Protein AF-A0A2E5BP15-F1 (afdb_monomer_lite)

Radius of gyration: 19.65 Å; chains: 1; bounding box: 46×35×59 Å

Secondary structure (DSSP, 8-state):
--HHHHHHHHHHHHHHHHHHHHHHHHHHHHHHHT-HHHHHHHHHHHHHHHHHHHHHHHHHHTT-TTS-HHHHHHHHHHHHHHHTT--EEEEEEETTEEEEEEPSSPSTT-GGGGGG--HHHHHHHHHHTGGGHHHHHT-TTEEEEEEE-GGGT-SSEEEEEEE-SSPPPTTTSEEE-TT--PPPP-GGG-------HHHHHHHHHHHHHHHHHHHHHHHHHHH-HHHHHHHHHHHHHHHHHHHHHHHHHHTT----SHHHHHHHHHHHHHHHT------

Sequence (279 aa):
MTSNETIEISGWRASAALHQRFLTGLLLYVVQKKSEELGVELLFRTFRTQHHEKFVAGHKSLGLTGLPDAVACAQYIYLANHVGGVKCEFIPESDKKAWVRYLPPRWIWEGAAICAVPNDMSKAFMRAFHSQCGTSLGNDRLGFVCTKITTQCDPYLEGYFIEEEHPLGPHEKLRFHFDENGPDMDPEKLPDVDWAPERLIKARRNYSVQYIRSLLPELVRLIGDREAAQLGRNAAYLIGMQSYDNTAATIGLRDPSAAGFAVYLATLLAAGGDAVETE

Foldseek 3Di:
DDLVLLLLLLLLLLLLVLLLLLLLLLLLLCCVVPHLVLSLVLLLQLLLVCQVVDVVVQLVVVVLPPQQLQQSLQLSVVALCVLLVWDKFKADPDSFKIKMWGAPPGSNCHDPSLQSRDQSSVVSNCLSHVLCSCVVVVHQQKAKEWQDDVSVVDRTTMIGIGGHPDGDDSVRRYHYHNVDDDDDTDPVPRDYDPDDPSSSSLSSSVSSLSSVVSSLVSLCVSPNDVVSVVSSVVSSVVSCVVSVVVSCVSSPQDDPDPVSVQVSVQSNCVSSVDDDDDD

Structure (mmCIF, N/CA/C/O backbone):
data_AF-A0A2E5BP15-F1
#
_entry.id   AF-A0A2E5BP15-F1
#
loop_
_atom_site.group_PDB
_atom_site.id
_atom_site.type_symbol
_atom_site.label_atom_id
_atom_site.label_alt_id
_atom_site.label_comp_id
_atom_site.label_asym_id
_atom_site.label_entity_id
_atom_site.label_seq_id
_atom_site.pdbx_PDB_ins_code
_atom_site.Cartn_x
_atom_site.Cartn_y
_atom_site.Cartn_z
_atom_site.occupancy
_atom_site.B_iso_or_equiv
_atom_site.auth_seq_id
_atom_site.auth_comp_id
_atom_site.auth_asym_id
_atom_site.auth_atom_id
_atom_site.pdbx_PDB_model_num
ATOM 1 N N . MET A 1 1 ? -11.857 -13.581 -27.459 1.00 58.25 1 MET A N 1
ATOM 2 C CA . MET A 1 1 ? -10.937 -12.493 -27.091 1.00 58.25 1 MET A CA 1
ATOM 3 C C . MET A 1 1 ? -9.982 -12.306 -28.256 1.00 58.25 1 MET A C 1
ATOM 5 O O . MET A 1 1 ? -9.430 -13.296 -28.727 1.00 58.25 1 MET A O 1
ATOM 9 N N . THR A 1 2 ? -9.889 -11.102 -28.811 1.00 61.25 2 THR A N 1
ATOM 10 C CA . THR A 1 2 ? -8.978 -10.815 -29.934 1.00 61.25 2 THR A CA 1
ATOM 11 C C . THR A 1 2 ? -7.517 -10.823 -29.458 1.00 61.25 2 THR A C 1
ATOM 13 O O . THR A 1 2 ? -7.245 -10.757 -28.254 1.00 61.25 2 THR A O 1
ATOM 16 N N . SER A 1 3 ? -6.550 -10.908 -30.380 1.00 68.19 3 SER A N 1
ATOM 17 C CA . SER A 1 3 ? -5.122 -10.817 -30.027 1.00 68.19 3 SER A CA 1
ATOM 18 C C . SER A 1 3 ? -4.802 -9.509 -29.293 1.00 68.19 3 SER A C 1
ATOM 20 O O . SER A 1 3 ? -4.041 -9.520 -28.331 1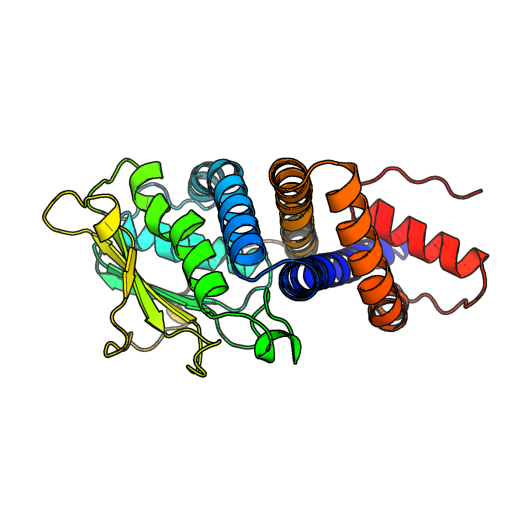.00 68.19 3 SER A O 1
ATOM 22 N N . ASN A 1 4 ? -5.453 -8.408 -29.684 1.00 67.81 4 ASN A N 1
ATOM 23 C CA . ASN A 1 4 ? -5.262 -7.091 -29.076 1.00 67.81 4 ASN A CA 1
ATOM 24 C C . ASN A 1 4 ? -5.849 -6.999 -27.659 1.00 67.81 4 ASN A C 1
ATOM 26 O O . ASN A 1 4 ? -5.174 -6.494 -26.768 1.00 67.81 4 ASN A O 1
ATOM 30 N N . GLU A 1 5 ? -7.047 -7.543 -27.416 1.00 72.31 5 GLU A N 1
ATOM 31 C CA . GLU A 1 5 ? -7.628 -7.616 -26.060 1.00 72.31 5 GLU A CA 1
ATOM 32 C C . GLU A 1 5 ? -6.751 -8.447 -25.110 1.00 72.31 5 GLU A C 1
ATOM 34 O O . GLU A 1 5 ? -6.582 -8.117 -23.937 1.00 72.31 5 GLU A O 1
ATOM 39 N N . THR A 1 6 ? -6.144 -9.517 -25.629 1.00 79.62 6 THR A N 1
ATOM 40 C CA . THR A 1 6 ? -5.241 -10.370 -24.845 1.00 79.62 6 THR A CA 1
ATOM 41 C C . THR A 1 6 ? -3.961 -9.623 -24.453 1.00 79.62 6 THR A C 1
ATOM 43 O O . THR A 1 6 ? -3.528 -9.706 -23.302 1.00 79.62 6 THR A O 1
ATOM 46 N N . ILE A 1 7 ? -3.378 -8.857 -25.385 1.00 82.75 7 ILE A N 1
ATOM 47 C CA . ILE A 1 7 ? -2.190 -8.024 -25.136 1.00 82.75 7 ILE A CA 1
ATOM 48 C C . ILE A 1 7 ? -2.502 -6.918 -24.124 1.00 82.75 7 ILE A C 1
ATOM 50 O O . ILE A 1 7 ? -1.713 -6.702 -23.208 1.00 82.75 7 ILE A O 1
ATOM 54 N N . GLU A 1 8 ? -3.658 -6.261 -24.231 1.00 89.38 8 GLU A N 1
ATOM 55 C CA . GLU A 1 8 ? -4.062 -5.195 -23.308 1.00 89.38 8 GLU A CA 1
ATOM 56 C C . GLU A 1 8 ? -4.187 -5.707 -21.863 1.00 89.38 8 GLU A C 1
ATOM 58 O O . GLU A 1 8 ? -3.603 -5.135 -20.936 1.00 89.38 8 GLU A O 1
ATOM 63 N N . ILE A 1 9 ? -4.883 -6.831 -21.664 1.00 94.00 9 ILE A N 1
ATOM 64 C CA . ILE A 1 9 ? -5.056 -7.442 -20.340 1.00 94.00 9 ILE A CA 1
ATOM 65 C C . ILE A 1 9 ? -3.705 -7.860 -19.748 1.00 94.00 9 ILE A C 1
ATOM 67 O O . ILE A 1 9 ? -3.438 -7.617 -18.565 1.00 94.00 9 ILE A O 1
ATOM 71 N N . SER A 1 10 ? -2.835 -8.483 -20.547 1.00 95.44 10 SER A N 1
ATOM 72 C CA . SER A 1 10 ? -1.483 -8.835 -20.106 1.00 95.44 10 SER A CA 1
ATOM 73 C C . SER A 1 10 ? -0.632 -7.602 -19.799 1.00 95.44 10 SER A C 1
ATOM 75 O O . SER A 1 10 ? 0.089 -7.596 -18.799 1.00 95.44 10 SER A O 1
ATOM 77 N N . GLY A 1 11 ? -0.767 -6.534 -20.585 1.00 96.56 11 GLY A N 1
ATOM 78 C CA . GLY A 1 11 ? -0.143 -5.241 -20.327 1.00 96.56 11 GLY A CA 1
ATOM 79 C C . GLY A 1 11 ? -0.558 -4.677 -18.970 1.00 96.56 11 GLY A C 1
ATOM 80 O O . GLY A 1 11 ? 0.299 -4.277 -18.183 1.00 96.56 11 GLY A O 1
ATOM 81 N N . TRP A 1 12 ? -1.852 -4.715 -18.629 1.00 97.38 12 TRP A N 1
ATOM 82 C CA . TRP A 1 12 ? -2.323 -4.283 -17.308 1.00 97.38 12 TRP A CA 1
ATOM 83 C C . TRP A 1 12 ? -1.738 -5.120 -16.172 1.00 97.38 12 TRP A C 1
ATOM 85 O O . TRP A 1 12 ? -1.350 -4.552 -15.153 1.00 97.38 12 TRP A O 1
ATOM 95 N N . ARG A 1 13 ? -1.627 -6.445 -16.334 1.00 97.06 13 ARG A N 1
ATOM 96 C CA . ARG A 1 13 ? -0.996 -7.321 -15.329 1.00 97.06 13 ARG A CA 1
ATOM 97 C C . ARG A 1 13 ? 0.477 -6.972 -15.120 1.00 97.06 13 ARG A C 1
ATOM 99 O O . ARG A 1 13 ? 0.900 -6.786 -13.980 1.00 97.06 13 ARG A O 1
ATOM 106 N N . ALA A 1 14 ? 1.235 -6.842 -16.207 1.00 97.50 14 ALA A N 1
ATOM 107 C CA . ALA A 1 14 ? 2.654 -6.503 -16.159 1.00 97.50 14 ALA A CA 1
ATOM 108 C C . ALA A 1 14 ? 2.877 -5.105 -15.555 1.00 97.50 14 ALA A C 1
ATOM 110 O O . ALA A 1 14 ? 3.727 -4.931 -14.683 1.00 97.50 14 ALA A O 1
ATOM 111 N N . SER A 1 15 ? 2.052 -4.129 -15.944 1.00 97.19 15 SER A N 1
ATOM 112 C CA . SER A 1 15 ? 2.072 -2.772 -15.394 1.00 97.19 15 SER A CA 1
ATOM 113 C C . SER A 1 15 ? 1.747 -2.760 -13.897 1.00 97.19 15 SER A C 1
ATOM 115 O O . SER A 1 15 ? 2.480 -2.149 -13.121 1.00 97.19 15 SER A O 1
ATOM 117 N N . ALA A 1 16 ? 0.711 -3.481 -13.455 1.00 97.00 16 ALA A N 1
ATOM 118 C CA . ALA A 1 16 ? 0.349 -3.574 -12.040 1.00 97.00 16 ALA A CA 1
ATOM 119 C C . ALA A 1 16 ? 1.507 -4.108 -11.180 1.00 97.00 16 ALA A C 1
ATOM 121 O O . ALA A 1 16 ? 1.797 -3.536 -10.126 1.00 97.00 16 ALA A O 1
ATOM 122 N N . ALA A 1 17 ? 2.179 -5.161 -11.656 1.00 96.50 17 ALA A N 1
ATOM 123 C CA . ALA A 1 17 ? 3.310 -5.783 -10.974 1.00 96.50 17 ALA A CA 1
ATOM 124 C C . ALA A 1 17 ? 4.537 -4.857 -10.928 1.00 96.50 17 ALA A C 1
ATOM 126 O O . ALA A 1 17 ? 5.155 -4.699 -9.876 1.00 96.50 17 ALA A O 1
ATOM 127 N N . LEU A 1 18 ? 4.870 -4.198 -12.044 1.00 97.50 18 LEU A N 1
ATOM 128 C CA . LEU A 1 18 ? 6.009 -3.280 -12.104 1.00 97.50 18 LEU A CA 1
ATOM 129 C C . LEU A 1 18 ? 5.827 -2.083 -11.160 1.00 97.50 18 LEU A C 1
ATOM 131 O O . LEU A 1 18 ? 6.747 -1.742 -10.418 1.00 97.50 18 LEU A O 1
ATOM 135 N N . HIS A 1 19 ? 4.639 -1.472 -11.141 1.00 97.56 19 HIS A N 1
ATOM 136 C CA . HIS A 1 19 ? 4.356 -0.327 -10.271 1.00 97.56 19 HIS A CA 1
ATOM 137 C C . HIS A 1 19 ? 4.315 -0.715 -8.785 1.00 97.56 19 HIS A C 1
ATOM 139 O O . HIS A 1 19 ? 4.811 0.046 -7.956 1.00 97.56 19 HIS A O 1
ATOM 145 N N . GLN A 1 20 ? 3.795 -1.899 -8.436 1.00 97.69 20 GLN A N 1
ATOM 146 C CA . GLN A 1 20 ? 3.867 -2.426 -7.066 1.00 97.69 20 GLN A CA 1
ATOM 147 C C . GLN A 1 20 ? 5.326 -2.581 -6.615 1.00 97.69 20 GLN A C 1
ATOM 149 O O . GLN A 1 20 ? 5.709 -2.077 -5.561 1.00 97.69 20 GLN A O 1
ATOM 154 N N . ARG A 1 21 ? 6.166 -3.219 -7.437 1.00 97.81 21 ARG A N 1
ATOM 155 C CA . ARG A 1 21 ? 7.588 -3.414 -7.114 1.00 97.81 21 ARG A CA 1
ATOM 156 C C . ARG A 1 21 ? 8.345 -2.102 -7.044 1.00 97.81 21 ARG A C 1
ATOM 158 O O . ARG A 1 21 ? 9.219 -1.950 -6.195 1.00 97.81 21 ARG A O 1
ATOM 165 N N . PHE A 1 22 ? 7.994 -1.138 -7.892 1.00 98.38 22 PHE A N 1
ATOM 166 C CA . PHE A 1 22 ? 8.581 0.193 -7.842 1.00 98.38 22 PHE A CA 1
ATOM 167 C C . PHE A 1 22 ? 8.190 0.948 -6.568 1.00 98.38 22 PHE A C 1
ATOM 169 O O . PHE A 1 22 ? 9.061 1.560 -5.958 1.00 98.38 22 PHE A O 1
ATOM 176 N N . LEU A 1 23 ? 6.934 0.850 -6.114 1.00 98.44 23 LEU A N 1
ATOM 177 C CA . LEU A 1 23 ? 6.499 1.393 -4.823 1.00 98.44 23 LEU A CA 1
ATOM 178 C C . LEU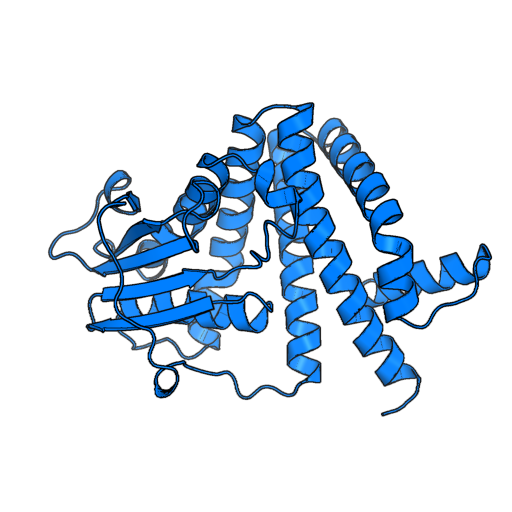 A 1 23 ? 7.355 0.834 -3.677 1.00 98.44 23 LEU A C 1
ATOM 180 O O . LEU A 1 23 ? 7.963 1.608 -2.937 1.00 98.44 23 LEU A O 1
ATOM 184 N N . THR A 1 24 ? 7.440 -0.495 -3.555 1.00 98.25 24 THR A N 1
ATOM 185 C CA . THR A 1 24 ? 8.240 -1.159 -2.512 1.00 98.25 24 THR A CA 1
ATOM 186 C C . THR A 1 24 ? 9.715 -0.774 -2.615 1.00 98.25 24 THR A C 1
ATOM 188 O O . THR A 1 24 ? 10.335 -0.379 -1.627 1.00 98.25 24 THR A O 1
ATOM 191 N N . GLY A 1 25 ? 10.273 -0.855 -3.824 1.00 98.38 25 GLY A N 1
ATOM 192 C CA . GLY A 1 25 ? 11.675 -0.576 -4.100 1.00 98.38 25 GLY A CA 1
ATOM 193 C C . GLY A 1 25 ? 12.058 0.863 -3.785 1.00 98.38 25 GLY A C 1
ATOM 194 O O . GLY A 1 25 ? 13.073 1.082 -3.135 1.00 98.38 25 GLY A O 1
ATOM 195 N N . LEU A 1 26 ? 11.247 1.845 -4.187 1.00 98.75 26 LEU A N 1
ATOM 196 C CA . LEU A 1 26 ? 11.526 3.254 -3.921 1.00 98.75 26 LEU A CA 1
ATOM 197 C C . LEU A 1 26 ? 11.454 3.572 -2.425 1.00 98.75 26 LEU A C 1
ATOM 199 O O . LEU A 1 26 ? 12.339 4.256 -1.920 1.00 98.75 26 LEU A O 1
ATOM 203 N N . LEU A 1 27 ? 10.458 3.047 -1.707 1.00 98.69 27 LEU A N 1
ATOM 204 C CA . LEU A 1 27 ? 10.355 3.230 -0.257 1.00 98.69 27 LEU A CA 1
ATOM 205 C C . LEU A 1 27 ? 11.594 2.684 0.466 1.00 98.69 27 LEU A C 1
ATOM 207 O O . LEU A 1 27 ? 12.219 3.407 1.240 1.00 98.69 27 LEU A O 1
ATOM 211 N N . LEU A 1 28 ? 12.008 1.452 0.157 1.00 98.44 28 LEU A N 1
ATOM 212 C CA . LEU A 1 28 ? 13.217 0.862 0.740 1.00 98.44 28 LEU A CA 1
ATOM 213 C C . LEU A 1 28 ? 14.495 1.584 0.305 1.00 98.44 28 LEU A C 1
ATOM 215 O O . LEU A 1 28 ? 15.418 1.739 1.102 1.00 98.44 28 LEU A O 1
ATOM 219 N N . TYR A 1 29 ? 14.560 2.059 -0.938 1.00 98.56 29 TYR A N 1
ATOM 220 C CA . TYR A 1 29 ? 15.711 2.806 -1.436 1.00 98.56 29 TYR A CA 1
ATOM 221 C C . TYR A 1 29 ? 15.856 4.157 -0.727 1.00 98.56 29 TYR A C 1
ATOM 223 O O . TYR A 1 29 ? 16.970 4.559 -0.398 1.00 98.56 29 TYR A O 1
ATOM 231 N N . VAL A 1 30 ? 14.743 4.837 -0.435 1.00 98.75 30 VAL A N 1
ATOM 232 C CA . VAL A 1 30 ? 14.725 6.055 0.387 1.00 98.75 30 VAL A CA 1
ATOM 233 C C . VAL A 1 30 ? 15.226 5.750 1.797 1.00 98.75 30 VAL A C 1
ATOM 235 O O . VAL A 1 30 ? 16.137 6.435 2.256 1.00 98.75 30 VAL A O 1
ATOM 238 N N . VAL A 1 31 ? 14.721 4.693 2.442 1.00 98.44 31 VAL A N 1
ATOM 239 C CA . VAL A 1 31 ? 15.196 4.274 3.775 1.00 98.44 31 VAL A CA 1
ATOM 240 C C . VAL A 1 31 ? 16.704 4.009 3.762 1.00 98.44 31 VAL A C 1
ATOM 242 O O . VAL A 1 31 ? 17.442 4.558 4.575 1.00 98.44 31 VAL A O 1
ATOM 245 N N . GLN A 1 32 ? 17.186 3.227 2.794 1.00 98.31 32 GLN A N 1
ATOM 246 C CA . GLN A 1 32 ? 18.592 2.833 2.700 1.00 98.31 32 GLN A CA 1
ATOM 247 C C . GLN A 1 32 ? 19.534 4.007 2.387 1.00 98.31 32 GLN A C 1
ATOM 249 O O . GLN A 1 32 ? 20.660 4.047 2.882 1.00 98.31 32 GLN A O 1
ATOM 254 N N . LYS A 1 33 ? 19.136 4.925 1.497 1.00 98.31 33 LYS A N 1
ATOM 255 C CA . LYS A 1 33 ? 20.012 6.005 1.001 1.00 98.31 33 LYS A CA 1
ATOM 256 C C . LYS A 1 33 ? 19.890 7.307 1.775 1.00 98.31 33 LYS A C 1
ATOM 258 O O . LYS A 1 33 ? 20.726 8.191 1.572 1.00 98.31 33 LYS A O 1
ATOM 263 N N . LYS A 1 34 ? 18.840 7.460 2.577 1.00 98.31 34 LYS A N 1
ATOM 264 C CA . LYS A 1 34 ? 18.554 8.689 3.312 1.00 98.31 34 LYS A CA 1
ATOM 265 C C . LYS A 1 34 ? 18.384 8.387 4.784 1.00 98.31 34 LYS A C 1
ATOM 267 O O . LYS A 1 34 ? 19.355 8.522 5.521 1.00 98.31 34 LYS A O 1
ATOM 272 N N . SER A 1 35 ? 17.185 8.000 5.199 1.00 98.25 35 SER A N 1
ATOM 273 C CA . SER A 1 35 ? 16.916 7.633 6.581 1.00 98.25 35 SER A CA 1
ATOM 274 C C . SER A 1 35 ? 15.569 6.929 6.716 1.00 98.25 35 SER A C 1
ATOM 276 O O . SER A 1 35 ? 14.695 7.044 5.847 1.00 98.25 35 SER A O 1
ATOM 278 N N . GLU A 1 36 ? 15.396 6.219 7.829 1.00 98.12 36 GLU A N 1
ATOM 279 C CA . GLU A 1 36 ? 14.117 5.622 8.207 1.00 98.12 36 GLU A CA 1
ATOM 280 C C . GLU A 1 36 ? 13.031 6.692 8.360 1.00 98.12 36 GLU A C 1
ATOM 282 O O . GLU A 1 36 ? 11.946 6.540 7.802 1.00 98.12 36 GLU A O 1
ATOM 287 N N . GLU A 1 37 ? 13.334 7.808 9.023 1.00 98.62 37 GLU A N 1
ATOM 288 C CA . GLU A 1 37 ? 12.380 8.889 9.289 1.00 98.62 37 GLU A CA 1
ATOM 289 C C . GLU A 1 37 ? 11.817 9.472 7.991 1.00 98.62 37 GLU A C 1
ATOM 291 O O . GLU A 1 37 ? 10.611 9.704 7.885 1.00 98.62 37 GLU A O 1
ATOM 296 N N . LEU A 1 38 ? 12.667 9.660 6.974 1.00 98.69 38 LEU A N 1
ATOM 297 C CA . LEU A 1 38 ? 12.212 10.132 5.670 1.00 98.69 38 LEU A CA 1
ATOM 298 C C . LEU A 1 38 ? 11.313 9.099 4.978 1.00 98.69 38 LEU A C 1
ATOM 300 O O . LEU A 1 38 ? 10.302 9.474 4.386 1.00 98.69 38 LEU A O 1
ATOM 304 N N . GLY A 1 39 ? 11.652 7.808 5.049 1.00 98.62 39 GLY A N 1
ATOM 305 C CA . GLY A 1 39 ? 10.822 6.737 4.488 1.00 98.62 39 GLY A CA 1
ATOM 306 C C . GLY A 1 39 ? 9.453 6.632 5.169 1.00 98.62 39 GLY A C 1
ATOM 307 O O . GLY A 1 39 ? 8.429 6.499 4.494 1.00 98.62 39 GLY A O 1
ATOM 308 N N . VAL A 1 40 ? 9.426 6.753 6.497 1.00 98.69 40 VAL A N 1
ATOM 309 C CA . VAL A 1 40 ? 8.216 6.778 7.333 1.00 98.69 40 VAL A CA 1
ATOM 310 C C . VAL A 1 40 ? 7.336 7.979 6.982 1.00 98.69 40 VAL A C 1
ATOM 312 O O . VAL A 1 40 ? 6.133 7.815 6.761 1.00 98.69 40 VAL A O 1
ATOM 315 N N . GLU A 1 41 ? 7.915 9.175 6.875 1.00 98.81 41 GLU A N 1
ATOM 316 C CA . GLU A 1 41 ? 7.174 10.388 6.515 1.00 98.81 41 GLU A CA 1
ATOM 317 C C . GLU A 1 41 ? 6.663 10.342 5.068 1.00 98.81 41 GLU A C 1
ATOM 319 O O . GLU A 1 41 ? 5.510 10.690 4.805 1.00 98.81 41 GLU A O 1
ATOM 324 N N . LEU A 1 42 ? 7.471 9.850 4.127 1.00 98.81 42 LEU A N 1
ATOM 325 C CA . LEU A 1 42 ? 7.056 9.663 2.737 1.00 98.81 42 LEU A CA 1
ATOM 326 C C . LEU A 1 42 ? 5.859 8.717 2.633 1.00 98.81 42 LEU A C 1
ATOM 328 O O . LEU A 1 42 ? 4.884 9.017 1.936 1.00 98.81 42 LEU A O 1
ATOM 332 N N . LEU A 1 43 ? 5.907 7.588 3.341 1.00 98.62 43 LEU A N 1
ATOM 333 C CA . LEU A 1 43 ? 4.808 6.633 3.365 1.00 98.62 43 LEU A CA 1
ATOM 334 C C . LEU A 1 43 ? 3.552 7.244 3.994 1.00 98.62 43 LEU A C 1
ATOM 336 O O . LEU A 1 43 ? 2.464 7.110 3.431 1.00 98.62 43 LEU A O 1
ATOM 340 N N . PHE A 1 44 ? 3.703 7.957 5.115 1.00 98.81 44 PHE A N 1
ATOM 341 C CA . PHE A 1 44 ? 2.605 8.680 5.751 1.00 98.81 44 PHE A CA 1
ATOM 342 C C . PHE A 1 44 ? 1.936 9.642 4.764 1.00 98.81 44 PHE A C 1
ATOM 344 O O . PHE A 1 44 ? 0.729 9.550 4.543 1.00 98.81 44 PHE A O 1
ATOM 351 N N . ARG A 1 45 ? 2.704 10.524 4.113 1.00 98.75 45 ARG A N 1
ATOM 352 C CA . ARG A 1 45 ? 2.158 11.496 3.153 1.00 98.75 45 ARG A CA 1
ATOM 353 C C . ARG A 1 45 ? 1.494 10.823 1.961 1.00 98.75 45 ARG A C 1
ATOM 355 O O . ARG A 1 45 ? 0.399 11.218 1.577 1.00 98.75 45 ARG A O 1
ATOM 362 N N . THR A 1 46 ? 2.101 9.763 1.433 1.00 98.62 46 THR A N 1
ATOM 363 C CA . THR A 1 46 ? 1.548 8.997 0.306 1.00 98.62 46 THR A CA 1
ATOM 364 C C . THR A 1 46 ? 0.157 8.458 0.636 1.00 98.62 46 THR A C 1
ATOM 366 O O . THR A 1 46 ? -0.796 8.684 -0.113 1.00 98.62 46 THR A O 1
ATOM 369 N N . PHE A 1 47 ? 0.011 7.786 1.782 1.00 98.31 47 PHE A N 1
ATOM 370 C CA . PHE A 1 47 ? -1.279 7.251 2.220 1.00 98.31 47 PHE A CA 1
ATOM 371 C C . PHE A 1 47 ? -2.258 8.349 2.633 1.00 98.31 47 PHE A C 1
ATOM 373 O O . PHE A 1 47 ? -3.461 8.189 2.433 1.00 98.31 47 PHE A O 1
ATOM 380 N N . ARG A 1 48 ? -1.772 9.478 3.160 1.00 98.25 48 ARG A N 1
ATOM 381 C CA . ARG A 1 48 ? -2.621 10.615 3.524 1.00 98.25 48 ARG A CA 1
ATOM 382 C C . ARG A 1 48 ? -3.240 11.258 2.287 1.00 98.25 48 ARG A C 1
ATOM 384 O O . ARG A 1 48 ? -4.444 11.507 2.269 1.00 98.25 48 ARG A O 1
ATOM 391 N N . THR A 1 49 ? -2.444 11.456 1.242 1.00 98.25 49 THR A N 1
ATOM 392 C CA . THR A 1 49 ? -2.906 11.952 -0.058 1.00 98.25 49 THR A CA 1
ATOM 393 C C . THR A 1 49 ? -3.933 11.000 -0.664 1.00 98.25 49 THR A C 1
ATOM 395 O O . THR A 1 49 ? -5.018 11.433 -1.048 1.00 98.25 49 THR A O 1
ATOM 398 N N . GLN A 1 50 ? -3.679 9.688 -0.640 1.00 96.12 50 GLN A N 1
ATOM 399 C CA . GLN A 1 50 ? -4.673 8.714 -1.103 1.00 96.12 50 GLN A CA 1
ATOM 400 C C . GLN A 1 50 ? -5.957 8.704 -0.279 1.00 96.12 50 GLN A C 1
ATOM 402 O O . GLN A 1 50 ? -7.040 8.619 -0.854 1.00 96.12 50 GLN A O 1
ATOM 407 N N . HIS A 1 51 ? -5.861 8.793 1.046 1.00 97.62 51 HIS A N 1
ATOM 408 C CA . HIS A 1 51 ? -7.033 8.884 1.908 1.00 97.62 51 HIS A CA 1
ATOM 409 C C . HIS A 1 51 ? -7.909 10.070 1.489 1.00 97.62 51 HIS A C 1
ATOM 411 O O . HIS A 1 51 ? -9.102 9.893 1.247 1.00 97.62 51 HIS A O 1
ATOM 417 N N . HIS A 1 52 ? -7.319 11.259 1.337 1.00 97.56 52 HIS A N 1
ATOM 418 C CA . HIS A 1 52 ? -8.052 12.455 0.922 1.00 97.56 52 HIS A CA 1
ATOM 419 C C . HIS A 1 52 ? -8.696 12.319 -0.459 1.00 97.56 52 HIS A C 1
ATOM 421 O O . HIS A 1 52 ? -9.840 12.726 -0.639 1.00 97.56 52 HIS A O 1
ATOM 427 N N . GLU A 1 53 ? -7.989 11.730 -1.421 1.00 95.94 53 GLU A N 1
ATOM 428 C CA . GLU A 1 53 ? -8.499 11.584 -2.784 1.00 95.94 53 GLU A CA 1
ATOM 429 C C . GLU A 1 53 ? -9.559 10.486 -2.928 1.00 95.94 53 GLU A C 1
ATOM 431 O O . GLU A 1 53 ? -10.438 10.592 -3.785 1.00 95.94 53 GLU A O 1
ATOM 436 N N . LYS A 1 54 ? -9.447 9.393 -2.163 1.00 94.75 54 LYS A N 1
ATOM 437 C CA . LYS A 1 54 ? -10.159 8.143 -2.466 1.00 94.75 54 LYS A CA 1
ATOM 438 C C . LYS A 1 54 ? -11.148 7.705 -1.404 1.00 94.75 54 LYS A C 1
ATOM 440 O O . LYS A 1 54 ? -12.150 7.113 -1.786 1.00 94.75 54 LYS A O 1
ATOM 445 N N . PHE A 1 55 ? -10.913 7.974 -0.118 1.00 97.00 55 PHE A N 1
ATOM 446 C CA . PHE A 1 55 ? -11.688 7.333 0.948 1.00 97.00 55 PHE A CA 1
ATOM 447 C C . PHE A 1 55 ? -13.182 7.670 0.874 1.00 97.00 55 PHE A C 1
ATOM 449 O O . PHE A 1 55 ? -13.996 6.774 0.676 1.00 97.00 55 PHE A O 1
ATOM 456 N N . VAL A 1 56 ? -13.551 8.953 0.935 1.00 96.44 56 VAL A N 1
ATOM 457 C CA . VAL A 1 56 ? -14.968 9.374 0.936 1.00 96.44 56 VAL A CA 1
ATOM 458 C C . VAL A 1 56 ? -15.671 9.008 -0.378 1.00 96.44 56 VAL A C 1
ATOM 460 O O . VAL A 1 56 ? -16.794 8.498 -0.374 1.00 96.44 56 VAL A O 1
ATOM 463 N N . ALA A 1 57 ? -15.005 9.225 -1.516 1.00 94.69 57 ALA A N 1
ATOM 464 C CA . ALA A 1 57 ? -15.552 8.878 -2.827 1.00 94.69 57 ALA A CA 1
ATOM 465 C C . ALA A 1 57 ? -15.750 7.360 -2.979 1.00 94.69 57 ALA A C 1
ATOM 467 O O . ALA A 1 57 ? -16.804 6.908 -3.431 1.00 94.69 57 ALA A O 1
ATOM 468 N N . GLY A 1 58 ? -14.756 6.578 -2.560 1.00 93.38 58 GLY A N 1
ATOM 469 C CA . GLY A 1 58 ? -14.776 5.124 -2.609 1.00 93.38 58 GLY A CA 1
ATOM 470 C C . GLY A 1 58 ? -15.819 4.535 -1.664 1.00 93.38 58 GLY A C 1
ATOM 471 O O . GLY A 1 58 ? -16.611 3.708 -2.107 1.00 93.38 58 GLY A O 1
ATOM 472 N N . HIS A 1 59 ? -15.908 5.040 -0.429 1.00 94.62 59 HIS A N 1
ATOM 473 C CA . HIS A 1 59 ? -16.945 4.699 0.550 1.00 94.62 59 HIS A CA 1
ATOM 474 C C . HIS A 1 59 ? -18.353 4.804 -0.052 1.00 94.62 59 HIS A C 1
ATOM 476 O O . HIS A 1 59 ? -19.143 3.864 0.023 1.00 94.62 59 HIS A O 1
ATOM 482 N N . LYS A 1 60 ? -18.646 5.918 -0.735 1.00 93.19 60 LYS A N 1
ATOM 483 C CA . LYS A 1 60 ? -19.924 6.104 -1.431 1.00 93.19 60 LYS A CA 1
ATOM 484 C C . LYS A 1 60 ? -20.094 5.123 -2.595 1.00 93.19 60 LYS A C 1
ATOM 486 O O . LYS A 1 60 ? -21.142 4.498 -2.716 1.00 93.19 60 LYS A O 1
ATOM 491 N N . SER A 1 61 ? -19.084 4.987 -3.458 1.00 91.25 61 SER A N 1
ATOM 492 C CA . SER A 1 61 ? -19.173 4.139 -4.659 1.00 91.25 61 SER A CA 1
ATOM 493 C C . SER A 1 61 ? -19.290 2.641 -4.368 1.00 91.25 61 SER A C 1
ATOM 495 O O . SER A 1 61 ? -19.823 1.908 -5.194 1.00 91.25 61 SER A O 1
ATOM 497 N N . LEU A 1 62 ? -18.806 2.201 -3.205 1.00 91.75 62 LEU A N 1
ATOM 498 C CA . LEU A 1 62 ? -18.882 0.819 -2.735 1.00 91.75 62 LEU A CA 1
ATOM 499 C C . LEU A 1 62 ? -20.189 0.526 -1.980 1.00 91.75 62 LEU A C 1
ATOM 501 O O . LEU A 1 62 ? -20.357 -0.576 -1.476 1.00 91.75 62 LEU A O 1
ATOM 505 N N . GLY A 1 63 ? -21.112 1.492 -1.894 1.00 92.38 63 GLY A N 1
ATOM 506 C CA . GLY A 1 63 ? -22.417 1.291 -1.261 1.00 92.38 63 GLY A CA 1
ATOM 507 C C . GLY A 1 63 ? -22.364 1.173 0.262 1.00 92.38 63 GLY A C 1
ATOM 508 O O . GLY A 1 63 ? -23.286 0.636 0.858 1.00 92.38 63 GLY A O 1
ATOM 509 N N . LEU A 1 64 ? -21.313 1.692 0.903 1.00 95.94 64 LEU A N 1
ATOM 510 C CA . LEU A 1 64 ? -21.100 1.556 2.352 1.00 95.94 64 LEU A CA 1
ATOM 511 C C . LEU A 1 64 ? -21.877 2.595 3.177 1.00 95.94 64 LEU A C 1
ATOM 513 O O . LEU A 1 64 ? -21.861 2.580 4.403 1.00 95.94 64 LEU A O 1
ATOM 517 N N . THR A 1 65 ? -22.575 3.509 2.499 1.00 93.94 65 THR A N 1
ATOM 518 C CA . THR A 1 65 ? -23.397 4.539 3.141 1.00 93.94 65 THR A CA 1
ATOM 519 C C . THR A 1 65 ? -24.566 3.912 3.897 1.00 93.94 65 THR A C 1
ATOM 521 O O . THR A 1 65 ? -25.343 3.160 3.318 1.00 93.94 65 THR A O 1
ATOM 524 N N . GLY A 1 66 ? -24.718 4.282 5.171 1.00 93.75 66 GLY A N 1
ATOM 525 C CA . GLY A 1 66 ? -25.787 3.797 6.049 1.00 93.75 66 GLY A CA 1
ATOM 526 C C . GLY A 1 66 ? -25.394 2.601 6.918 1.00 93.75 66 GLY A C 1
ATOM 527 O O . GLY A 1 66 ? -26.155 2.242 7.812 1.00 93.75 66 GLY A O 1
ATOM 528 N N . LEU A 1 67 ? -24.213 2.015 6.698 1.00 97.50 67 LEU A N 1
ATOM 529 C CA . LEU A 1 67 ? -23.624 1.073 7.645 1.00 97.50 67 LEU A CA 1
ATOM 530 C C . LEU A 1 67 ? -23.087 1.824 8.877 1.00 97.50 67 LEU A C 1
ATOM 532 O O . LEU A 1 67 ? -22.697 2.986 8.747 1.00 97.50 67 LEU A O 1
ATOM 536 N N . PRO A 1 68 ? -23.007 1.172 10.051 1.00 98.31 68 PRO A N 1
ATOM 537 C CA . PRO A 1 68 ? -22.264 1.710 11.187 1.00 98.31 68 PRO A CA 1
ATOM 538 C C . PRO A 1 68 ? -20.814 2.026 10.801 1.00 98.31 68 PRO A C 1
ATOM 540 O O . PRO A 1 68 ? -20.180 1.231 10.105 1.00 98.31 68 PRO A O 1
ATOM 543 N N . ASP A 1 69 ? -20.263 3.153 11.257 1.00 98.44 69 ASP A N 1
ATOM 544 C CA . ASP A 1 69 ? -18.989 3.660 10.724 1.00 98.44 69 ASP A CA 1
ATOM 545 C C . ASP A 1 69 ? -17.809 2.704 10.948 1.00 98.44 69 ASP A C 1
ATOM 547 O O . ASP A 1 69 ? -16.946 2.586 10.076 1.00 98.44 69 ASP A O 1
ATOM 551 N N . ALA A 1 70 ? -17.772 1.976 12.071 1.00 98.62 70 ALA A N 1
ATOM 552 C CA . ALA A 1 70 ? -16.742 0.963 12.316 1.00 98.62 70 ALA A CA 1
ATOM 553 C C . ALA A 1 70 ? -16.787 -0.151 11.258 1.00 98.62 70 ALA A C 1
ATOM 555 O O . ALA A 1 70 ? -15.761 -0.512 10.673 1.00 98.62 70 ALA A O 1
ATOM 556 N N . VAL A 1 71 ? -17.993 -0.642 10.962 1.00 98.31 71 VAL A N 1
ATOM 557 C CA . VAL A 1 71 ? -18.250 -1.659 9.937 1.00 98.31 71 VAL A CA 1
ATOM 558 C C . VAL A 1 71 ? -17.941 -1.108 8.545 1.00 98.31 71 VAL A C 1
ATOM 560 O O . VAL A 1 71 ? -17.225 -1.753 7.781 1.00 98.31 71 VAL A O 1
ATOM 563 N N . ALA A 1 72 ? -18.413 0.099 8.227 1.00 98.19 72 ALA A N 1
ATOM 564 C CA . ALA A 1 72 ? -18.198 0.757 6.941 1.00 98.19 72 ALA A CA 1
ATOM 565 C C . ALA A 1 72 ? -16.705 0.969 6.651 1.00 98.19 72 ALA A C 1
ATOM 567 O O . ALA A 1 72 ? -16.232 0.680 5.551 1.00 98.19 72 ALA A O 1
ATOM 568 N N . CYS A 1 73 ? -15.936 1.425 7.642 1.00 98.38 73 CYS A N 1
ATOM 569 C CA . CYS A 1 73 ? -14.496 1.620 7.505 1.00 98.38 73 CYS A CA 1
ATOM 570 C C . CYS A 1 73 ? -13.764 0.292 7.285 1.00 98.38 73 CYS A C 1
ATOM 572 O O . CYS A 1 73 ? -12.940 0.194 6.376 1.00 98.38 73 CYS A O 1
ATOM 574 N N . ALA A 1 74 ? -14.085 -0.742 8.066 1.00 98.19 74 ALA A N 1
ATOM 575 C CA . ALA A 1 74 ? -13.471 -2.058 7.920 1.00 98.19 74 ALA A CA 1
ATOM 576 C C . ALA A 1 74 ? -13.810 -2.711 6.564 1.00 98.19 74 ALA A C 1
ATOM 578 O O . ALA A 1 74 ? -12.912 -3.216 5.884 1.00 98.19 74 ALA A O 1
ATOM 579 N N . GLN A 1 75 ? -15.068 -2.626 6.113 1.00 97.69 75 GLN A N 1
ATOM 580 C CA . GLN A 1 75 ? -15.473 -3.101 4.785 1.00 97.69 75 GLN A CA 1
ATOM 581 C C . GLN A 1 75 ? -14.824 -2.299 3.657 1.00 97.69 75 GLN A C 1
ATOM 583 O O . GLN A 1 75 ? -14.390 -2.892 2.673 1.00 97.69 75 GLN A O 1
ATOM 588 N N . TYR A 1 76 ? -14.695 -0.973 3.793 1.00 97.44 76 TYR A N 1
ATOM 589 C CA . TYR A 1 76 ? -13.961 -0.159 2.823 1.00 97.44 76 TYR A CA 1
ATOM 590 C C . TYR A 1 76 ? -12.525 -0.659 2.681 1.00 97.44 76 TYR A C 1
ATOM 592 O O . TYR A 1 76 ? -12.050 -0.859 1.562 1.00 97.44 76 TYR A O 1
ATOM 600 N N . ILE A 1 77 ? -11.839 -0.871 3.811 1.00 96.94 77 ILE A N 1
ATOM 601 C CA . ILE A 1 77 ? -10.472 -1.381 3.810 1.00 96.94 77 ILE A CA 1
ATOM 602 C C . ILE A 1 77 ? -10.423 -2.724 3.087 1.00 96.94 77 ILE A C 1
ATOM 604 O O . ILE A 1 77 ? -9.617 -2.861 2.173 1.00 96.94 77 ILE A O 1
ATOM 608 N N . TYR A 1 78 ? -11.303 -3.667 3.412 1.00 96.81 78 TYR A N 1
ATOM 609 C CA . TYR A 1 78 ? -11.356 -4.956 2.728 1.00 96.81 78 TYR A CA 1
ATOM 610 C C . TYR A 1 78 ? -11.610 -4.816 1.217 1.00 96.81 78 TYR A C 1
ATOM 612 O O . TYR A 1 78 ? -10.783 -5.261 0.424 1.00 96.81 78 TYR A O 1
ATOM 620 N N . LEU A 1 79 ? -12.691 -4.149 0.800 1.00 95.44 79 LEU A N 1
ATOM 621 C CA . LEU A 1 79 ? -13.121 -4.077 -0.602 1.00 95.44 79 LEU A CA 1
ATOM 622 C C . LEU A 1 79 ? -12.117 -3.319 -1.477 1.00 95.44 79 LEU A C 1
ATOM 624 O O . LEU A 1 79 ? -11.747 -3.788 -2.554 1.00 95.44 79 LEU A O 1
ATOM 628 N N . ALA A 1 80 ? -11.631 -2.16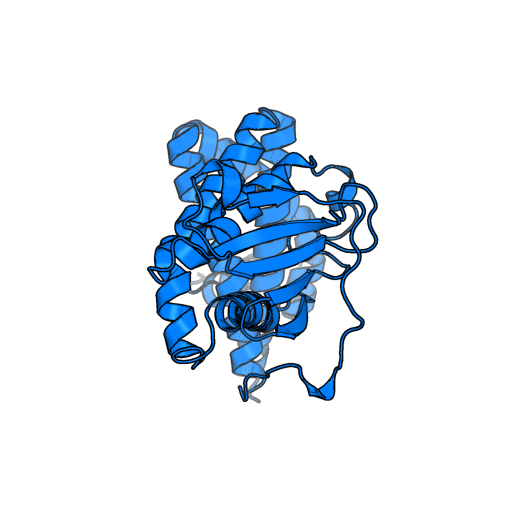3 -1.013 1.00 93.69 80 ALA A N 1
ATOM 629 C CA . ALA A 1 80 ? -10.673 -1.359 -1.768 1.00 93.69 80 ALA A CA 1
ATOM 630 C C . ALA A 1 80 ? -9.342 -2.103 -1.974 1.00 93.69 80 ALA A C 1
ATOM 632 O O . ALA A 1 80 ? -8.737 -2.013 -3.044 1.00 93.69 80 ALA A O 1
ATOM 633 N N . ASN A 1 81 ? -8.899 -2.866 -0.969 1.00 94.62 81 ASN A N 1
ATOM 634 C CA . ASN A 1 81 ? -7.688 -3.682 -1.043 1.00 94.62 81 ASN A CA 1
ATOM 635 C C . ASN A 1 81 ? -7.907 -4.955 -1.879 1.00 94.62 81 ASN A C 1
ATOM 637 O O . ASN A 1 81 ? -7.053 -5.290 -2.701 1.00 94.62 81 ASN A O 1
ATOM 641 N N . HIS A 1 82 ? -9.066 -5.607 -1.760 1.00 92.19 82 HIS A N 1
ATOM 642 C CA . HIS A 1 82 ? -9.435 -6.781 -2.554 1.00 92.19 82 HIS A CA 1
ATOM 643 C C . HIS A 1 82 ? -9.431 -6.469 -4.059 1.00 92.19 82 HIS A C 1
ATOM 645 O O . HIS A 1 82 ? -8.803 -7.176 -4.852 1.00 92.19 82 HIS A O 1
ATOM 651 N N . VAL A 1 83 ? -10.039 -5.345 -4.455 1.00 90.69 83 VAL A N 1
ATOM 652 C CA . VAL A 1 83 ? -10.003 -4.840 -5.838 1.00 90.69 83 VAL A CA 1
ATOM 653 C C . VAL A 1 83 ? -8.569 -4.544 -6.296 1.00 90.69 83 VAL A C 1
ATOM 655 O O . VAL A 1 83 ? -8.233 -4.776 -7.457 1.00 90.69 83 VAL A O 1
ATOM 658 N N . GLY A 1 84 ? -7.704 -4.087 -5.387 1.00 91.06 84 GLY A N 1
ATOM 659 C CA . GLY A 1 84 ? -6.267 -3.906 -5.614 1.00 91.06 84 GLY A CA 1
ATOM 660 C C . GLY A 1 84 ? -5.458 -5.206 -5.708 1.00 91.06 84 GLY A C 1
ATOM 661 O O . GLY A 1 84 ? -4.284 -5.169 -6.069 1.00 91.06 84 GLY A O 1
ATOM 662 N N . GLY A 1 85 ? -6.068 -6.367 -5.443 1.00 91.62 85 GLY A N 1
ATOM 663 C CA . GLY A 1 85 ? -5.392 -7.668 -5.423 1.00 91.62 85 GLY A CA 1
ATOM 664 C C . GLY A 1 85 ? -4.620 -7.945 -4.129 1.00 91.62 85 GLY A C 1
ATOM 665 O O . GLY A 1 85 ? -3.790 -8.853 -4.091 1.00 91.62 85 GLY A O 1
ATOM 666 N N . VAL A 1 86 ? -4.877 -7.173 -3.076 1.00 95.00 86 VAL A N 1
ATOM 667 C CA . VAL A 1 86 ? -4.307 -7.374 -1.744 1.00 95.00 86 VAL A CA 1
ATOM 668 C C . VAL A 1 86 ? -5.136 -8.424 -1.002 1.00 95.00 86 VAL A C 1
ATOM 670 O O . VAL A 1 86 ? -6.366 -8.380 -1.014 1.00 95.00 86 VAL A O 1
ATOM 673 N N . LYS A 1 87 ? -4.470 -9.368 -0.329 1.00 94.25 87 LYS A N 1
ATOM 674 C CA . LYS A 1 87 ? -5.149 -10.361 0.509 1.00 94.25 87 LYS A CA 1
ATOM 675 C C . LYS A 1 87 ? -5.562 -9.735 1.835 1.00 94.25 87 LYS A C 1
ATOM 677 O O . LYS A 1 87 ? -4.707 -9.450 2.678 1.00 94.25 87 LYS A O 1
ATOM 682 N N . CYS A 1 88 ? -6.864 -9.556 2.010 1.00 94.56 88 CYS A N 1
ATOM 683 C CA . CYS A 1 88 ? -7.442 -9.000 3.221 1.00 94.56 88 CYS A CA 1
ATOM 684 C C . CYS A 1 88 ? -8.598 -9.848 3.739 1.00 94.56 88 CYS A C 1
ATOM 686 O O . CYS A 1 88 ? -9.256 -10.540 2.967 1.00 94.56 88 CYS A O 1
ATOM 688 N N . GLU A 1 89 ? -8.857 -9.731 5.036 1.00 96.25 89 GLU A N 1
ATOM 689 C CA . GLU A 1 89 ? -10.059 -10.246 5.688 1.00 96.25 89 GLU A CA 1
ATOM 690 C C . GLU A 1 89 ? -10.807 -9.102 6.363 1.00 96.25 89 GLU A C 1
ATOM 692 O O . GLU A 1 89 ? -10.200 -8.121 6.804 1.00 96.25 89 GLU A O 1
ATOM 697 N N . PHE A 1 90 ? -12.122 -9.261 6.444 1.00 97.06 90 PHE A N 1
ATOM 698 C CA . PHE A 1 90 ? -13.036 -8.422 7.200 1.00 97.06 90 PHE A CA 1
ATOM 699 C C . PHE A 1 90 ? -13.771 -9.315 8.197 1.00 97.06 90 PHE A C 1
ATOM 701 O O . PHE A 1 90 ? -14.266 -10.372 7.810 1.00 97.06 90 PHE A O 1
ATOM 708 N N . ILE A 1 91 ? -13.836 -8.900 9.464 1.00 97.81 91 ILE A N 1
ATOM 709 C CA . ILE A 1 91 ? -14.563 -9.643 10.496 1.00 97.81 91 ILE A CA 1
ATOM 710 C C . ILE A 1 91 ? -15.462 -8.674 11.280 1.00 97.81 91 ILE A C 1
ATOM 712 O O . ILE A 1 91 ? -14.949 -7.875 12.070 1.00 97.81 91 ILE A O 1
ATOM 716 N N . PRO A 1 92 ? -16.792 -8.697 11.071 1.00 95.69 92 PRO A N 1
ATOM 717 C CA . PRO A 1 92 ? -17.711 -7.896 11.869 1.00 95.69 92 PRO A CA 1
ATOM 718 C C . PRO A 1 92 ? -17.837 -8.499 13.273 1.00 95.69 92 PRO A C 1
ATOM 720 O O . PRO A 1 92 ? -18.135 -9.684 13.408 1.00 95.69 92 PRO A O 1
ATOM 723 N N . GLU A 1 93 ? -17.636 -7.691 14.316 1.00 96.69 93 GLU A N 1
ATOM 724 C CA . GLU A 1 93 ? -17.865 -8.109 15.709 1.00 96.69 93 GLU A CA 1
ATOM 725 C C . GLU A 1 93 ? -19.173 -7.513 16.249 1.00 96.69 93 GLU A C 1
ATOM 727 O O . GLU A 1 93 ? -19.968 -8.207 16.875 1.00 96.69 93 GLU A O 1
ATOM 732 N N . SER A 1 94 ? -19.423 -6.233 15.973 1.00 97.31 94 SER A N 1
ATOM 733 C CA . SER A 1 94 ? -20.666 -5.524 16.291 1.00 97.31 94 SER A CA 1
ATOM 734 C C . SER A 1 94 ? -20.810 -4.278 15.410 1.00 97.31 94 SER A C 1
ATOM 736 O O . SER A 1 94 ? -19.886 -3.922 14.678 1.00 97.31 94 SER A O 1
ATOM 738 N N . ASP A 1 95 ? -21.917 -3.547 15.545 1.00 97.81 95 ASP A N 1
ATOM 739 C CA . ASP A 1 95 ? -22.091 -2.247 14.880 1.00 97.81 95 ASP A CA 1
ATOM 740 C C . ASP A 1 95 ? -20.999 -1.235 15.273 1.00 97.81 95 ASP A C 1
ATOM 742 O O . ASP A 1 95 ? -20.609 -0.386 14.477 1.00 97.81 95 ASP A O 1
ATOM 746 N N . LYS A 1 96 ? -20.450 -1.347 16.487 1.00 98.44 96 LYS A N 1
ATOM 747 C CA . LYS A 1 96 ? -19.407 -0.443 16.987 1.00 98.44 96 LYS A CA 1
ATOM 748 C C . LYS A 1 96 ? -17.989 -0.956 16.770 1.00 98.44 96 LYS A C 1
ATOM 750 O O . LYS A 1 96 ? -17.056 -0.207 17.036 1.00 98.44 96 LYS A O 1
ATOM 755 N N . LYS A 1 97 ? -17.795 -2.205 16.330 1.00 98.62 97 LYS A N 1
ATOM 756 C CA . LYS A 1 97 ? -16.459 -2.807 16.229 1.00 98.62 97 LYS A CA 1
ATOM 757 C C . LYS A 1 97 ? -16.341 -3.793 15.076 1.00 98.62 97 LYS A C 1
ATOM 759 O O . LYS A 1 97 ? -17.100 -4.756 14.984 1.00 98.62 97 LYS A O 1
ATOM 764 N N . ALA A 1 98 ? -15.338 -3.585 14.230 1.00 98.50 98 ALA A N 1
ATOM 765 C CA . ALA A 1 98 ? -15.055 -4.470 13.108 1.00 98.50 98 ALA A CA 1
ATOM 766 C C . ALA A 1 98 ? -13.556 -4.558 12.814 1.00 98.50 98 ALA A C 1
ATOM 768 O O . ALA A 1 98 ? -12.837 -3.558 12.844 1.00 98.50 98 ALA A O 1
ATOM 769 N N . TRP A 1 99 ? -13.100 -5.766 12.502 1.00 98.62 99 TRP A N 1
ATOM 770 C CA . TRP A 1 99 ? -11.695 -6.097 12.304 1.00 98.62 99 TRP A CA 1
ATOM 771 C C . TRP A 1 99 ? -11.313 -6.118 10.832 1.00 98.62 99 TRP A C 1
ATOM 773 O O . TRP A 1 99 ? -12.125 -6.430 9.956 1.00 98.62 99 TRP A O 1
ATOM 783 N N . VAL A 1 100 ? -10.034 -5.847 10.586 1.00 97.88 100 VAL A N 1
ATOM 784 C CA . VAL A 1 100 ? -9.377 -6.020 9.293 1.00 97.88 100 VAL A CA 1
ATOM 785 C C . VAL A 1 100 ? -8.079 -6.795 9.490 1.00 97.88 100 VAL A C 1
ATOM 787 O O . VAL A 1 100 ? -7.339 -6.562 10.451 1.00 97.88 100 VAL A O 1
ATOM 790 N N . ARG A 1 101 ? -7.759 -7.680 8.547 1.00 97.25 101 ARG A N 1
ATOM 791 C CA . ARG A 1 101 ? -6.442 -8.330 8.476 1.00 97.25 101 ARG A CA 1
ATOM 792 C C . ARG A 1 101 ? -5.841 -8.181 7.097 1.00 97.25 101 ARG A C 1
ATOM 794 O O . ARG A 1 101 ? -6.549 -8.245 6.099 1.00 97.25 101 ARG A O 1
ATOM 801 N N . TYR A 1 102 ? -4.525 -8.038 7.044 1.00 96.75 102 TYR A N 1
ATOM 802 C CA . TYR A 1 102 ? -3.727 -8.084 5.826 1.00 96.75 102 TYR A CA 1
ATOM 803 C C . TYR A 1 102 ? -2.840 -9.322 5.869 1.00 96.75 102 TYR A C 1
ATOM 805 O O . TYR A 1 102 ? -1.853 -9.367 6.612 1.00 96.75 102 TYR A O 1
ATOM 813 N N . LEU A 1 103 ? -3.191 -10.317 5.060 1.00 95.62 103 LEU A N 1
ATOM 814 C CA . LEU A 1 103 ? -2.547 -11.625 5.066 1.00 95.62 103 LEU A CA 1
ATOM 815 C C . LEU A 1 103 ? -1.252 -11.620 4.236 1.00 95.62 103 LEU A C 1
ATOM 817 O O . LEU A 1 103 ? -1.153 -10.896 3.239 1.00 95.62 103 LEU A O 1
ATOM 821 N N . PRO A 1 104 ? -0.261 -12.460 4.581 1.00 94.50 104 PRO A N 1
ATOM 822 C CA . PRO A 1 104 ? 0.832 -12.786 3.679 1.00 94.50 104 PRO A CA 1
ATOM 823 C C . PRO A 1 104 ? 0.359 -13.481 2.378 1.00 94.50 104 PRO A C 1
ATOM 825 O O . PRO A 1 104 ? -0.616 -14.239 2.379 1.00 94.50 104 PRO A O 1
ATOM 828 N N . PRO A 1 105 ? 1.070 -13.293 1.250 1.00 94.44 105 PRO A N 1
ATOM 829 C CA . PRO A 1 105 ? 2.156 -12.333 1.060 1.00 94.44 105 PRO A CA 1
ATOM 830 C C . PRO A 1 105 ? 1.645 -10.886 1.136 1.00 94.44 105 PRO A C 1
ATOM 832 O O . PRO A 1 105 ? 0.615 -10.546 0.555 1.00 94.44 105 PRO A O 1
ATOM 835 N N . ARG A 1 106 ? 2.377 -10.022 1.853 1.00 95.38 106 ARG A N 1
ATOM 836 C CA . ARG A 1 106 ? 2.015 -8.608 2.009 1.00 95.38 106 ARG A CA 1
ATOM 837 C C . ARG A 1 106 ? 2.239 -7.881 0.687 1.00 95.38 106 ARG A C 1
ATOM 839 O O . ARG A 1 106 ? 3.363 -7.813 0.210 1.00 95.38 106 ARG A O 1
ATOM 846 N N . TRP A 1 107 ? 1.180 -7.301 0.124 1.00 96.31 107 TRP A N 1
ATOM 847 C CA . TRP A 1 107 ? 1.237 -6.657 -1.194 1.00 96.31 107 TRP A CA 1
ATOM 848 C C . TRP A 1 107 ? 2.267 -5.519 -1.266 1.00 96.31 107 TRP A C 1
ATOM 850 O O . TRP A 1 107 ? 3.116 -5.508 -2.149 1.00 96.31 107 TRP A O 1
ATOM 860 N N . ILE A 1 108 ? 2.250 -4.590 -0.306 1.00 95.50 108 ILE A N 1
ATOM 861 C CA . ILE A 1 108 ? 3.185 -3.453 -0.305 1.00 95.50 108 ILE A CA 1
ATOM 862 C C . ILE A 1 108 ? 4.624 -3.865 0.070 1.00 95.50 108 ILE A C 1
ATOM 864 O O . ILE A 1 108 ? 5.571 -3.200 -0.340 1.00 95.50 108 ILE A O 1
ATOM 868 N N . TRP A 1 109 ? 4.801 -4.981 0.789 1.00 95.31 109 TRP A N 1
ATOM 869 C CA . TRP A 1 109 ? 6.096 -5.523 1.232 1.00 95.31 109 TRP A CA 1
ATOM 870 C C . TRP A 1 109 ? 6.346 -6.895 0.586 1.00 95.31 109 TRP A C 1
ATOM 872 O O . TRP A 1 109 ? 6.405 -7.916 1.270 1.00 95.31 109 TRP A O 1
ATOM 882 N N . GLU A 1 110 ? 6.406 -6.934 -0.748 1.00 92.06 110 GLU A N 1
ATOM 883 C CA . GLU A 1 110 ? 6.458 -8.191 -1.505 1.00 92.06 110 GLU A CA 1
ATOM 884 C C . GLU A 1 110 ? 7.782 -8.952 -1.289 1.00 92.06 110 GLU A C 1
ATOM 886 O O . GLU A 1 110 ? 8.877 -8.408 -1.440 1.00 92.06 110 GLU A O 1
ATOM 891 N N . GLY A 1 111 ? 7.682 -10.253 -1.004 1.00 94.06 111 GLY A N 1
ATOM 892 C CA . GLY A 1 111 ? 8.826 -11.166 -0.985 1.00 94.06 111 GLY A CA 1
ATOM 893 C C . GLY A 1 111 ? 9.859 -10.834 0.094 1.00 94.06 111 GLY A C 1
ATOM 894 O O . GLY A 1 111 ? 9.520 -10.388 1.186 1.00 94.06 111 GLY A O 1
ATOM 895 N N . ALA A 1 112 ? 11.139 -11.058 -0.214 1.00 96.06 112 ALA A N 1
ATOM 896 C CA . ALA A 1 112 ? 12.241 -10.845 0.730 1.00 96.06 112 ALA A CA 1
ATOM 897 C C . ALA A 1 112 ? 12.415 -9.374 1.160 1.00 96.06 112 ALA A C 1
ATOM 899 O O . ALA A 1 112 ? 13.086 -9.103 2.154 1.00 96.06 112 ALA A O 1
ATOM 900 N N . ALA A 1 113 ? 11.791 -8.427 0.448 1.00 95.50 113 ALA A N 1
ATOM 901 C CA . ALA A 1 113 ? 11.814 -7.010 0.792 1.00 95.50 113 ALA A CA 1
ATOM 902 C C . ALA A 1 113 ? 11.246 -6.742 2.195 1.00 95.50 113 ALA A C 1
ATOM 904 O O . ALA A 1 113 ? 11.705 -5.822 2.869 1.00 95.50 113 ALA A O 1
ATOM 905 N N . ILE A 1 114 ? 10.300 -7.569 2.661 1.00 96.50 114 ILE A N 1
ATOM 906 C CA . ILE A 1 114 ? 9.675 -7.427 3.982 1.00 96.50 114 ILE A CA 1
ATOM 907 C C . ILE A 1 114 ? 10.689 -7.441 5.134 1.00 96.50 114 ILE A C 1
ATOM 909 O O . ILE A 1 114 ? 10.476 -6.757 6.131 1.00 96.50 114 ILE A O 1
ATOM 913 N N . CYS A 1 115 ? 11.815 -8.146 4.979 1.00 96.38 115 CYS A N 1
ATOM 914 C CA . CYS A 1 115 ? 12.864 -8.248 5.997 1.00 96.38 115 CYS A CA 1
ATOM 915 C C . CYS A 1 115 ? 13.595 -6.922 6.256 1.00 96.38 115 CYS A C 1
ATOM 917 O O . CYS A 1 115 ? 14.277 -6.793 7.268 1.00 96.38 115 CYS A O 1
ATOM 919 N N . ALA A 1 116 ? 13.495 -5.958 5.337 1.00 96.56 116 ALA A N 1
ATOM 920 C CA . ALA A 1 116 ? 14.170 -4.666 5.429 1.00 96.56 116 ALA A CA 1
ATOM 921 C C . ALA A 1 116 ? 13.223 -3.513 5.799 1.00 96.56 116 ALA A C 1
ATOM 923 O O . ALA A 1 116 ? 13.663 -2.368 5.838 1.00 96.56 116 ALA A O 1
ATOM 924 N N . VAL A 1 117 ? 11.934 -3.786 6.030 1.00 96.69 117 VAL A N 1
ATOM 925 C CA . VAL A 1 117 ? 10.926 -2.753 6.301 1.00 96.69 117 VAL A CA 1
ATOM 926 C C . VAL A 1 117 ? 10.936 -2.390 7.790 1.00 96.69 117 VAL A C 1
ATOM 928 O O . VAL A 1 117 ? 10.614 -3.245 8.618 1.00 96.69 117 VAL A O 1
ATOM 931 N N . PRO A 1 118 ? 11.226 -1.129 8.158 1.00 96.19 118 PRO A N 1
ATOM 932 C CA . PRO A 1 118 ? 11.099 -0.686 9.538 1.00 96.19 118 PRO A CA 1
ATOM 933 C C . PRO A 1 118 ? 9.652 -0.746 10.037 1.00 96.19 118 PRO A C 1
ATOM 935 O O . PRO A 1 118 ? 8.706 -0.423 9.313 1.00 96.19 118 PRO A O 1
ATOM 938 N N . ASN A 1 119 ? 9.465 -1.104 11.308 1.00 93.38 119 ASN A N 1
ATOM 939 C CA . ASN A 1 119 ? 8.131 -1.239 11.906 1.00 93.38 119 ASN A CA 1
ATOM 940 C C . ASN A 1 119 ? 7.320 0.062 11.865 1.00 93.38 119 ASN A C 1
ATOM 942 O O . ASN A 1 119 ? 6.096 0.027 11.700 1.00 93.38 119 ASN A O 1
ATOM 946 N N . ASP A 1 120 ? 7.990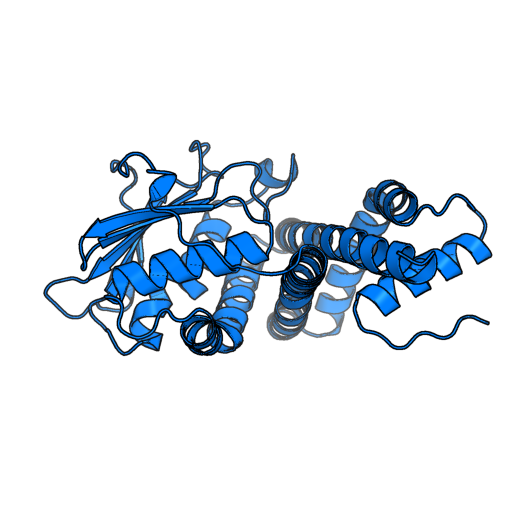 1.209 11.956 1.00 96.69 120 ASP A N 1
ATOM 947 C CA . ASP A 1 120 ? 7.335 2.512 11.932 1.00 96.69 120 ASP A CA 1
ATOM 948 C C . ASP A 1 120 ? 6.732 2.848 10.561 1.00 96.69 120 ASP A C 1
ATOM 950 O O . ASP A 1 120 ? 5.779 3.625 10.494 1.00 96.69 120 ASP A O 1
ATOM 954 N N . MET A 1 121 ? 7.151 2.177 9.479 1.00 97.25 121 MET A N 1
ATOM 955 C CA . MET A 1 121 ? 6.457 2.263 8.189 1.00 97.25 121 MET A CA 1
ATOM 956 C C . MET A 1 121 ? 5.039 1.677 8.280 1.00 97.25 121 MET A C 1
ATOM 958 O O . MET A 1 121 ? 4.074 2.280 7.806 1.00 97.25 121 MET A O 1
ATOM 962 N N . SER A 1 122 ? 4.869 0.539 8.959 1.00 94.25 122 SER A N 1
ATOM 963 C CA . SER A 1 122 ? 3.535 -0.029 9.192 1.00 94.25 122 SER A CA 1
ATOM 964 C C . SER A 1 122 ? 2.674 0.913 10.049 1.00 94.25 122 SER A C 1
ATOM 966 O O . SER A 1 122 ? 1.501 1.133 9.753 1.00 94.25 122 SER A O 1
ATOM 968 N N . LYS A 1 123 ? 3.252 1.563 11.064 1.00 96.94 123 LYS A N 1
ATOM 969 C CA . LYS A 1 123 ? 2.523 2.553 11.880 1.00 96.94 123 LYS A CA 1
ATOM 970 C C . LYS A 1 123 ? 2.154 3.811 11.086 1.00 96.94 123 LYS A C 1
ATOM 972 O O . LYS A 1 123 ? 1.066 4.358 11.271 1.00 96.94 123 LYS A O 1
ATOM 977 N N . ALA A 1 124 ? 3.025 4.258 10.180 1.00 97.94 124 ALA A N 1
ATOM 978 C CA . ALA A 1 124 ? 2.820 5.451 9.366 1.00 97.94 124 ALA A CA 1
ATOM 979 C C . ALA A 1 124 ? 1.564 5.370 8.497 1.00 97.94 124 ALA A C 1
ATOM 981 O O . ALA A 1 124 ? 0.773 6.314 8.497 1.00 97.94 124 ALA A O 1
ATOM 982 N N . PHE A 1 125 ? 1.341 4.257 7.791 1.00 94.38 125 PHE A N 1
ATOM 983 C CA . PHE A 1 125 ? 0.159 4.148 6.932 1.00 94.38 125 PHE A CA 1
ATOM 984 C C . PHE A 1 125 ? -1.141 4.069 7.754 1.00 94.38 125 PHE A C 1
ATOM 986 O O . PHE A 1 125 ? -2.137 4.688 7.376 1.00 94.38 125 PHE A O 1
ATOM 993 N N . MET A 1 126 ? -1.135 3.388 8.909 1.00 97.50 126 MET A N 1
ATOM 994 C CA . MET A 1 126 ? -2.300 3.344 9.807 1.00 97.50 126 MET A CA 1
ATOM 995 C C . MET A 1 126 ? -2.628 4.732 10.364 1.00 97.50 126 MET A C 1
ATOM 997 O O . MET A 1 126 ? -3.796 5.118 10.402 1.00 97.50 126 MET A O 1
ATOM 1001 N N . ARG A 1 127 ? -1.601 5.522 10.709 1.00 98.19 127 ARG A N 1
ATOM 1002 C CA . ARG A 1 127 ? -1.747 6.924 11.135 1.00 98.19 127 ARG A CA 1
ATOM 1003 C C . ARG A 1 127 ? -2.269 7.827 10.015 1.00 98.19 127 ARG A C 1
ATOM 1005 O O . ARG A 1 127 ? -3.017 8.763 10.277 1.00 98.19 127 ARG A O 1
ATOM 1012 N N . ALA A 1 128 ? -1.847 7.580 8.779 1.00 98.19 128 ALA A N 1
ATOM 1013 C CA . ALA A 1 128 ? -2.222 8.381 7.617 1.00 98.19 128 ALA A CA 1
ATOM 1014 C C . ALA A 1 128 ? -3.642 8.099 7.115 1.00 98.19 128 ALA A C 1
ATOM 1016 O O . ALA A 1 128 ? -4.303 8.999 6.588 1.00 98.19 128 ALA A O 1
ATOM 1017 N N . PHE A 1 129 ? -4.085 6.848 7.250 1.00 98.19 129 PHE A N 1
ATOM 1018 C CA . PHE A 1 129 ? -5.314 6.363 6.640 1.00 98.19 129 PHE A CA 1
ATOM 1019 C C . PHE A 1 129 ? -6.314 5.873 7.687 1.00 98.19 129 PHE A C 1
ATOM 1021 O O . PHE A 1 129 ? -7.355 6.496 7.854 1.00 98.19 129 PHE A O 1
ATOM 1028 N N . HIS A 1 130 ? -6.022 4.781 8.399 1.00 98.38 130 HIS A N 1
ATOM 1029 C CA . HIS A 1 130 ? -7.017 4.090 9.233 1.00 98.38 130 HIS A CA 1
ATOM 1030 C C . HIS A 1 130 ? -7.545 4.981 10.357 1.00 98.38 130 HIS A C 1
ATOM 1032 O O . HIS A 1 130 ? -8.750 5.168 10.481 1.00 98.38 130 HIS A O 1
ATOM 1038 N N . SER A 1 131 ? -6.656 5.631 11.108 1.00 98.00 131 SER A N 1
ATOM 1039 C CA . SER A 1 131 ? -7.057 6.527 12.203 1.00 98.00 131 SER A CA 1
ATOM 1040 C C . SER A 1 131 ? -7.789 7.793 11.747 1.00 98.00 131 SER A C 1
ATOM 1042 O O . SER A 1 131 ? -8.277 8.568 12.566 1.00 98.00 131 SER A O 1
ATOM 1044 N N . GLN A 1 132 ? -7.851 8.031 10.438 1.00 98.25 132 GLN A N 1
ATOM 1045 C CA . GLN A 1 132 ? -8.430 9.230 9.846 1.00 98.25 132 GLN A CA 1
ATOM 1046 C C . GLN A 1 132 ? -9.822 8.982 9.264 1.00 98.25 132 GLN A C 1
ATOM 1048 O O . GLN A 1 132 ? -10.561 9.947 9.061 1.00 98.25 132 GLN A O 1
ATOM 1053 N N . CYS A 1 133 ? -10.200 7.715 9.055 1.00 98.19 133 CYS A N 1
ATOM 1054 C CA . CYS A 1 133 ? -11.474 7.346 8.448 1.00 98.19 133 CYS A CA 1
ATOM 1055 C C . CYS A 1 133 ? -12.667 7.938 9.213 1.00 98.19 133 CYS A C 1
ATOM 1057 O O . CYS A 1 133 ? -13.488 8.623 8.609 1.00 98.19 133 CYS A O 1
ATOM 1059 N N . GLY A 1 134 ? -12.710 7.779 10.543 1.00 97.75 134 GLY A N 1
ATOM 1060 C CA . GLY A 1 134 ? -13.782 8.331 11.382 1.00 97.75 134 GLY A CA 1
ATOM 1061 C C . GLY A 1 134 ? -13.941 9.841 11.229 1.00 97.75 134 GLY A C 1
ATOM 1062 O O . GLY A 1 134 ? -15.027 10.344 10.958 1.00 97.75 134 GLY A O 1
ATOM 1063 N N . THR A 1 135 ? -12.820 10.568 11.256 1.00 96.88 135 THR A N 1
ATOM 1064 C CA . THR A 1 135 ? -12.820 12.028 11.059 1.00 96.88 135 THR A CA 1
ATOM 1065 C C . THR A 1 135 ? -13.365 12.416 9.686 1.00 96.88 135 THR A C 1
ATOM 1067 O O . THR A 1 135 ? -14.095 13.395 9.570 1.00 96.88 135 THR A O 1
ATOM 1070 N N . SER A 1 136 ? -13.052 11.643 8.645 1.00 97.44 136 SER A N 1
ATOM 1071 C CA . SER A 1 136 ? -13.583 11.875 7.301 1.00 97.44 136 SER A CA 1
ATOM 1072 C C . SER A 1 136 ? -15.068 11.564 7.144 1.00 97.44 136 SER A C 1
ATOM 1074 O O . SER A 1 136 ? -15.690 12.127 6.245 1.00 97.44 136 SER A O 1
ATOM 1076 N N . LEU A 1 137 ? -15.628 10.706 7.997 1.00 97.44 137 LEU A N 1
ATOM 1077 C CA . LEU A 1 137 ? -17.066 10.434 8.061 1.00 97.44 137 LEU A CA 1
ATOM 1078 C C . LEU A 1 137 ? -17.807 11.372 9.030 1.00 97.44 137 LEU A C 1
ATOM 1080 O O . LEU A 1 137 ? -19.029 11.340 9.093 1.00 97.44 137 LEU A O 1
ATOM 1084 N N . GLY A 1 138 ? -17.090 12.245 9.746 1.00 97.56 138 GLY A N 1
ATOM 1085 C CA . GLY A 1 138 ? -17.677 13.136 10.750 1.00 97.56 138 GLY A CA 1
ATOM 1086 C C . GLY A 1 138 ? -17.941 12.467 12.103 1.00 97.56 138 GLY A C 1
ATOM 1087 O O . GLY A 1 138 ? -18.657 13.035 12.921 1.00 97.56 138 GLY A O 1
ATOM 1088 N N . ASN A 1 139 ? -17.350 11.296 12.351 1.00 98.06 139 ASN A N 1
ATOM 1089 C CA . ASN A 1 139 ? -17.431 10.563 13.610 1.00 98.06 139 ASN A CA 1
ATOM 1090 C C . ASN A 1 139 ? -16.101 10.680 14.365 1.00 98.06 139 ASN A C 1
ATOM 1092 O O . ASN A 1 139 ? -15.101 10.035 14.035 1.00 98.06 139 ASN A O 1
ATOM 1096 N N . ASP A 1 140 ? -16.071 11.548 15.372 1.00 97.62 140 ASP A N 1
ATOM 1097 C CA . ASP A 1 140 ? -14.888 11.803 16.192 1.00 97.62 140 ASP A CA 1
ATOM 1098 C C . ASP A 1 140 ? -14.655 10.749 17.282 1.00 97.62 140 ASP A C 1
ATOM 1100 O O . ASP A 1 140 ? -13.582 10.739 17.882 1.00 97.62 140 ASP A O 1
ATOM 1104 N N . ARG A 1 141 ? -15.606 9.835 17.495 1.00 98.62 141 ARG A N 1
ATOM 1105 C CA . ARG A 1 141 ? -15.513 8.721 18.450 1.00 98.62 141 ARG A CA 1
ATOM 1106 C C . ARG A 1 141 ? -14.898 7.462 17.846 1.00 98.62 141 ARG A C 1
ATOM 1108 O O . ARG A 1 141 ? -14.572 6.527 18.572 1.00 98.62 141 ARG A O 1
ATOM 1115 N N . LEU A 1 142 ? -14.749 7.420 16.522 1.00 98.75 142 LEU A N 1
ATOM 1116 C CA . LEU A 1 142 ? -14.197 6.271 15.815 1.00 98.75 142 LEU A CA 1
ATOM 1117 C C . LEU A 1 142 ? -12.667 6.346 15.727 1.00 98.75 142 LEU A C 1
ATOM 1119 O O . LEU A 1 142 ? -12.100 7.297 15.178 1.00 98.75 142 LEU A O 1
ATOM 1123 N N . GLY A 1 143 ? -12.001 5.297 16.206 1.00 98.56 143 GLY A N 1
ATOM 1124 C CA . GLY A 1 143 ? -10.554 5.110 16.106 1.00 98.56 143 GLY A CA 1
ATOM 1125 C C . GLY A 1 143 ? -10.175 3.749 15.526 1.00 98.56 143 GLY A C 1
ATOM 1126 O O . GLY A 1 143 ? -11.032 2.910 15.252 1.00 98.56 143 GLY A O 1
ATOM 1127 N N . PHE A 1 144 ? -8.872 3.532 15.353 1.00 98.81 144 PHE A N 1
ATOM 1128 C CA . PHE A 1 144 ? -8.300 2.252 14.942 1.00 98.81 144 PHE A CA 1
ATOM 1129 C C . PHE A 1 144 ? -7.322 1.729 15.999 1.00 98.81 144 PHE A C 1
ATOM 1131 O O . PHE A 1 144 ? -6.459 2.472 16.475 1.00 98.81 144 PHE A O 1
ATOM 1138 N N . VAL A 1 145 ? -7.424 0.446 16.334 1.00 98.75 145 VAL A N 1
ATOM 1139 C CA . VAL A 1 145 ? -6.505 -0.251 17.241 1.00 98.75 145 VAL A CA 1
ATOM 1140 C C . VAL A 1 145 ? -5.760 -1.317 16.452 1.00 98.75 145 VAL A C 1
ATOM 1142 O O . VAL A 1 145 ? -6.373 -2.203 15.867 1.00 98.75 145 VAL A O 1
ATOM 1145 N N . CYS A 1 146 ? -4.434 -1.229 16.416 1.00 98.56 146 CYS A N 1
ATOM 1146 C CA . CYS A 1 146 ? -3.575 -2.245 15.817 1.00 98.56 146 CYS A CA 1
ATOM 1147 C C . CYS A 1 146 ? -3.216 -3.308 16.858 1.00 98.56 146 CYS A C 1
ATOM 1149 O O . CYS A 1 146 ? -2.776 -2.967 17.955 1.00 98.56 146 CYS A O 1
ATOM 1151 N N . THR A 1 147 ? -3.324 -4.581 16.490 1.00 98.44 147 THR A N 1
ATOM 1152 C CA . THR A 1 147 ? -3.019 -5.716 17.377 1.00 98.44 147 THR A CA 1
ATOM 1153 C C . THR A 1 147 ? -1.853 -6.560 16.880 1.00 98.44 147 THR A C 1
ATOM 1155 O O . THR A 1 147 ? -1.222 -7.241 17.677 1.00 98.44 147 THR A O 1
ATOM 1158 N N . LYS A 1 148 ? -1.524 -6.519 15.580 1.00 98.00 148 LYS A N 1
ATOM 1159 C CA . LYS A 1 148 ? -0.408 -7.288 14.999 1.00 98.00 148 LYS A CA 1
ATOM 1160 C C . LYS A 1 148 ? 0.259 -6.550 13.849 1.00 98.00 148 LYS A C 1
ATOM 1162 O O . LYS A 1 148 ? -0.416 -5.874 13.070 1.00 98.00 148 LYS A O 1
ATOM 1167 N N . ILE A 1 149 ? 1.568 -6.718 13.684 1.00 97.00 149 ILE A N 1
ATOM 1168 C CA . ILE A 1 149 ? 2.363 -6.128 12.606 1.00 97.00 149 ILE A CA 1
ATOM 1169 C C . ILE A 1 149 ? 3.281 -7.196 11.999 1.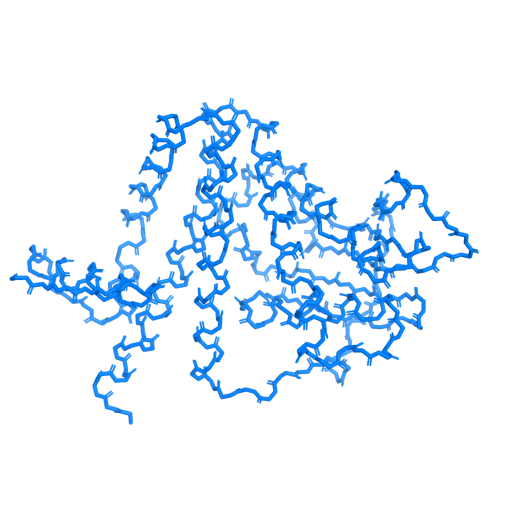00 97.00 149 ILE A C 1
ATOM 1171 O O . ILE A 1 149 ? 4.235 -7.647 12.618 1.00 97.00 149 ILE A O 1
ATOM 1175 N N . THR A 1 150 ? 3.087 -7.535 10.719 1.00 96.06 150 THR A N 1
ATOM 1176 C CA . THR A 1 150 ? 3.895 -8.579 10.045 1.00 96.06 150 THR A CA 1
ATOM 1177 C C . THR A 1 150 ? 5.411 -8.352 10.114 1.00 96.06 150 THR A C 1
ATOM 1179 O O . THR A 1 150 ? 6.171 -9.309 10.193 1.00 96.06 150 THR A O 1
ATOM 1182 N N . THR A 1 151 ? 5.879 -7.099 10.091 1.00 94.94 151 THR A N 1
ATOM 1183 C CA . THR A 1 151 ? 7.317 -6.769 10.186 1.00 94.94 151 THR A CA 1
ATOM 1184 C C . THR A 1 151 ? 7.887 -6.944 11.602 1.00 94.94 151 THR A C 1
ATOM 1186 O O . THR A 1 151 ? 9.101 -6.938 11.772 1.00 94.94 151 THR A O 1
ATOM 1189 N N . GLN A 1 152 ? 7.030 -7.167 12.605 1.00 94.94 152 GLN A N 1
ATOM 1190 C CA . GLN A 1 152 ? 7.391 -7.649 13.945 1.00 94.94 152 GLN A CA 1
ATOM 1191 C C . GLN A 1 152 ? 7.370 -9.183 14.041 1.00 94.94 152 GLN A C 1
ATOM 1193 O O . GLN A 1 152 ? 7.478 -9.729 15.134 1.00 94.94 152 GLN A O 1
ATOM 1198 N N . CYS A 1 153 ? 7.261 -9.875 12.901 1.00 95.19 153 CYS A N 1
ATOM 1199 C CA . CYS A 1 153 ? 7.113 -11.327 12.788 1.00 95.19 153 CYS A CA 1
ATOM 1200 C C . CYS A 1 153 ? 5.768 -11.882 13.283 1.00 95.19 153 CYS A C 1
ATOM 1202 O O . CYS A 1 153 ? 5.647 -13.088 13.493 1.00 95.19 153 CYS A O 1
ATOM 1204 N N . ASP A 1 154 ? 4.739 -11.040 13.391 1.00 96.62 154 ASP A N 1
ATOM 1205 C CA . ASP A 1 154 ? 3.368 -11.520 13.546 1.00 96.62 154 ASP A CA 1
ATOM 1206 C C . ASP A 1 154 ? 2.865 -12.214 12.264 1.00 96.62 154 ASP A C 1
ATOM 1208 O O . ASP A 1 154 ? 3.291 -11.862 11.155 1.00 96.62 154 ASP A O 1
ATOM 1212 N N . PRO A 1 155 ? 1.907 -13.157 12.362 1.00 95.19 155 PRO A N 1
ATOM 1213 C CA . PRO A 1 155 ? 1.417 -13.922 11.208 1.00 95.19 155 PRO A CA 1
ATOM 1214 C C . PRO A 1 155 ? 0.769 -13.061 10.109 1.00 95.19 155 PRO A C 1
ATOM 1216 O O . PRO A 1 155 ? 0.689 -13.484 8.956 1.00 95.19 155 PRO A O 1
ATOM 1219 N N . TYR A 1 156 ? 0.301 -11.858 10.441 1.00 96.00 156 TYR A N 1
ATOM 1220 C CA . TYR A 1 156 ? -0.337 -10.897 9.539 1.00 96.00 156 TYR A CA 1
ATOM 1221 C C . TYR A 1 156 ? -0.346 -9.506 10.194 1.00 96.00 156 TYR A C 1
ATOM 1223 O O . TYR A 1 156 ? 0.087 -9.354 11.333 1.00 96.00 156 TYR A O 1
ATOM 1231 N N . LEU A 1 157 ? -0.784 -8.470 9.471 1.00 97.00 157 LEU A N 1
ATOM 1232 C CA . LEU A 1 157 ? -1.132 -7.193 10.107 1.00 97.00 157 LEU A CA 1
ATOM 1233 C C . LEU A 1 157 ? -2.621 -7.216 10.447 1.00 97.00 157 LEU A C 1
ATOM 1235 O O . LEU A 1 157 ? -3.429 -7.510 9.570 1.00 97.00 157 LEU A O 1
ATOM 1239 N N . GLU A 1 158 ? -2.966 -6.937 11.699 1.00 98.00 158 GLU A N 1
ATOM 1240 C CA . GLU A 1 158 ? -4.332 -7.002 12.231 1.00 98.00 158 GLU A CA 1
ATOM 1241 C C . GLU A 1 158 ? -4.641 -5.742 13.027 1.00 98.00 158 GLU A C 1
ATOM 1243 O O . GLU A 1 158 ? -3.786 -5.198 13.730 1.00 98.00 158 GLU A O 1
ATOM 1248 N N . GLY A 1 159 ? -5.889 -5.308 12.930 1.00 98.44 159 GLY A N 1
ATOM 1249 C CA . GLY A 1 159 ? -6.460 -4.356 13.859 1.00 98.44 159 GLY A CA 1
ATOM 1250 C C . GLY A 1 159 ? -7.957 -4.215 13.647 1.00 98.44 159 GLY A C 1
ATOM 1251 O O . GLY A 1 159 ? -8.548 -4.902 12.812 1.00 98.44 159 GLY A O 1
ATOM 1252 N N . TYR A 1 160 ? -8.572 -3.311 14.393 1.00 98.81 160 TYR A N 1
ATOM 1253 C CA . TYR A 1 160 ? -10.005 -3.074 14.331 1.00 98.81 160 TYR A CA 1
ATOM 1254 C C . TYR A 1 160 ? -10.348 -1.599 14.424 1.00 98.81 160 TYR A C 1
ATOM 1256 O O . TYR A 1 160 ? -9.669 -0.809 15.080 1.00 98.81 160 TYR A O 1
ATOM 1264 N N . PHE A 1 161 ? -11.442 -1.244 13.764 1.00 98.81 161 PHE A N 1
ATOM 1265 C CA . PHE A 1 161 ? -12.140 0.004 14.005 1.00 98.81 161 PHE A CA 1
ATOM 1266 C C . PHE A 1 161 ? -13.051 -0.176 15.212 1.00 98.81 161 PHE A C 1
ATOM 1268 O O . PHE A 1 161 ? -13.732 -1.198 15.313 1.00 98.81 161 PHE A O 1
ATOM 1275 N N . ILE A 1 162 ? -13.062 0.806 16.109 1.00 98.75 162 ILE A N 1
ATOM 1276 C CA . ILE A 1 162 ? -13.949 0.832 17.273 1.00 98.75 162 ILE A CA 1
ATOM 1277 C C . ILE A 1 162 ? -14.502 2.238 17.484 1.00 98.75 162 ILE A C 1
ATOM 1279 O O . ILE A 1 162 ? -13.753 3.218 17.435 1.00 98.75 162 ILE A O 1
ATOM 1283 N N . GLU A 1 163 ? -15.815 2.327 17.681 1.00 98.62 163 GLU A N 1
ATOM 1284 C CA . GLU A 1 163 ? -16.498 3.548 18.097 1.00 98.62 163 GLU A CA 1
ATOM 1285 C C . GLU A 1 163 ? -16.628 3.578 19.620 1.00 98.62 163 GLU A C 1
ATOM 1287 O O . GLU A 1 163 ? -17.261 2.707 20.218 1.00 98.62 163 GLU A O 1
ATOM 1292 N N . GLU A 1 164 ? -16.020 4.587 20.235 1.00 98.38 164 GLU A N 1
ATOM 1293 C CA . GLU A 1 164 ? -16.006 4.775 21.682 1.00 98.38 164 GLU A CA 1
ATOM 1294 C C . GLU A 1 164 ? -17.249 5.522 22.184 1.00 98.38 164 GLU A C 1
ATOM 1296 O O . GLU A 1 164 ? -17.976 6.179 21.438 1.00 98.38 164 GLU A O 1
ATOM 1301 N N . GLU A 1 165 ? -17.478 5.486 23.497 1.00 97.94 165 GLU A N 1
ATOM 1302 C CA . GLU A 1 165 ? -18.573 6.245 24.123 1.00 97.94 165 GLU A CA 1
ATOM 1303 C C . GLU A 1 165 ? -18.286 7.757 24.219 1.00 97.94 165 GLU A C 1
ATOM 1305 O O . GLU A 1 165 ? -19.181 8.544 24.529 1.00 97.94 165 GLU A O 1
ATOM 1310 N N . HIS A 1 166 ? -17.051 8.182 23.934 1.00 97.81 166 HIS A N 1
ATOM 1311 C CA . HIS A 1 166 ? -16.601 9.572 24.000 1.00 97.81 166 HIS A CA 1
ATOM 1312 C C . HIS A 1 166 ? -15.813 9.974 22.739 1.00 97.81 166 HIS A C 1
ATOM 1314 O O . HIS A 1 166 ? -15.239 9.110 22.075 1.00 97.81 166 HIS A O 1
ATOM 1320 N N . PRO A 1 167 ? -15.769 11.276 22.394 1.00 98.31 167 PRO A N 1
ATOM 1321 C CA . PRO A 1 167 ? -14.900 11.790 21.336 1.00 98.31 167 PRO A CA 1
ATOM 1322 C C . PRO A 1 167 ? -13.425 11.487 21.594 1.00 98.31 167 PRO A C 1
ATOM 1324 O O . PRO A 1 167 ? -12.935 11.712 22.699 1.00 98.31 167 PRO A O 1
ATOM 1327 N N . LEU A 1 168 ? -12.710 11.045 20.560 1.00 98.38 168 LEU A N 1
ATOM 1328 C CA . LEU A 1 168 ? -11.292 10.714 20.635 1.00 98.38 168 LEU A CA 1
ATOM 1329 C C . LEU A 1 168 ? -10.409 11.915 20.292 1.00 98.38 168 LEU A C 1
ATOM 1331 O O . LEU A 1 168 ? -10.517 12.526 19.219 1.00 98.38 168 LEU A O 1
ATOM 1335 N N . GLY A 1 169 ? -9.441 12.196 21.161 1.00 97.12 169 GLY A N 1
ATOM 1336 C CA . GLY A 1 169 ? -8.350 13.115 20.876 1.00 97.12 169 GLY A CA 1
ATOM 1337 C C . GLY A 1 169 ? -7.420 12.599 19.764 1.00 97.12 169 GLY A C 1
ATOM 1338 O O . GLY A 1 169 ? -7.420 11.412 19.426 1.00 97.12 169 GLY A O 1
ATOM 1339 N N . PRO A 1 170 ? -6.559 13.458 19.183 1.00 94.25 170 PRO A N 1
ATOM 1340 C CA . PRO A 1 170 ? -5.665 13.070 18.086 1.00 94.25 170 PRO A CA 1
ATOM 1341 C C . PRO A 1 170 ? -4.781 11.845 18.372 1.00 94.25 170 PRO A C 1
ATOM 1343 O O . PRO A 1 170 ? -4.529 11.053 17.465 1.00 94.25 170 PRO A O 1
ATOM 1346 N N . HIS A 1 171 ? -4.335 11.676 19.619 1.00 94.56 171 HIS A N 1
ATOM 1347 C CA . HIS A 1 171 ? -3.497 10.549 20.045 1.00 94.56 171 HIS A CA 1
ATOM 1348 C C . HIS A 1 171 ? -4.289 9.267 20.339 1.00 94.56 171 HIS A C 1
ATOM 1350 O O . HIS A 1 171 ? -3.695 8.199 20.414 1.00 94.56 171 HIS A O 1
ATOM 1356 N N . GLU A 1 172 ? -5.613 9.352 20.470 1.00 97.31 172 GLU A N 1
ATOM 1357 C CA . GLU A 1 172 ? -6.486 8.216 20.798 1.00 97.31 172 GLU A CA 1
ATOM 1358 C C . GLU A 1 172 ? -7.061 7.545 19.539 1.00 97.31 172 GLU A C 1
ATOM 1360 O O . GLU A 1 172 ? -7.488 6.390 19.568 1.00 97.31 172 GLU A O 1
ATOM 1365 N N . LYS A 1 173 ? -7.006 8.237 18.393 1.00 97.94 173 LYS A N 1
ATOM 1366 C CA . LYS A 1 173 ? -7.489 7.729 17.097 1.00 97.94 173 LYS A CA 1
ATOM 1367 C C . LYS A 1 173 ? -6.666 6.567 16.538 1.00 97.94 173 LYS A C 1
ATOM 1369 O O . LYS A 1 173 ? -7.170 5.829 15.693 1.00 97.94 173 LYS A O 1
ATOM 1374 N N . LEU A 1 174 ? -5.413 6.411 16.970 1.00 98.44 174 LEU A N 1
ATOM 1375 C CA . LEU A 1 174 ? -4.581 5.244 16.672 1.00 98.44 174 LEU A CA 1
ATOM 1376 C C . LEU A 1 174 ? -3.994 4.695 17.969 1.00 98.44 174 LEU A C 1
ATOM 1378 O O . LEU A 1 174 ? -3.207 5.377 18.619 1.00 98.44 174 LEU A O 1
ATOM 1382 N N . ARG A 1 175 ? -4.334 3.453 18.303 1.00 98.38 175 ARG A N 1
ATOM 1383 C CA . ARG A 1 175 ? -3.842 2.746 19.495 1.00 98.38 175 ARG A CA 1
ATOM 1384 C C . ARG A 1 175 ? -3.210 1.408 19.108 1.00 98.38 175 ARG A C 1
ATOM 1386 O O . ARG A 1 175 ? -3.380 0.941 17.981 1.00 98.38 175 ARG A O 1
ATOM 1393 N N . PHE A 1 176 ? -2.462 0.810 20.032 1.00 98.06 176 PHE A N 1
ATOM 1394 C CA . PHE A 1 176 ? -1.728 -0.440 19.810 1.00 98.06 176 PHE A CA 1
ATOM 1395 C C . PHE A 1 176 ? -1.888 -1.378 21.006 1.00 98.06 176 PHE A C 1
ATOM 1397 O O . PHE A 1 176 ? -1.351 -1.074 22.068 1.00 98.06 176 PHE A O 1
ATOM 1404 N N . HIS A 1 177 ? -2.593 -2.495 20.831 1.00 97.81 177 HIS A N 1
ATOM 1405 C CA . HIS A 1 177 ? -2.837 -3.509 21.864 1.00 97.81 177 HIS A CA 1
ATOM 1406 C C . HIS A 1 177 ? -2.362 -4.878 21.344 1.00 97.81 177 HIS A C 1
ATOM 1408 O O . HIS A 1 177 ? -3.129 -5.643 20.762 1.00 97.81 177 HIS A O 1
ATOM 1414 N N . PHE A 1 178 ? -1.061 -5.157 21.465 1.00 96.81 178 PHE A N 1
ATOM 1415 C CA . PHE A 1 178 ? -0.429 -6.338 20.850 1.00 96.81 178 PHE A CA 1
ATOM 1416 C C . PHE A 1 178 ? -0.737 -7.670 21.555 1.00 96.81 178 PHE A C 1
ATOM 1418 O O . PHE A 1 178 ? -0.386 -8.739 21.064 1.00 96.81 178 PHE A O 1
ATOM 1425 N N . ASP A 1 179 ? -1.375 -7.610 22.717 1.00 95.81 179 ASP A N 1
ATOM 1426 C CA . ASP A 1 179 ? -1.837 -8.746 23.509 1.00 95.81 179 ASP A CA 1
ATOM 1427 C C . ASP A 1 179 ? -3.239 -9.238 23.104 1.00 95.81 179 ASP A C 1
ATOM 1429 O O . ASP A 1 179 ? -3.660 -10.323 23.513 1.00 95.81 179 ASP A O 1
ATOM 1433 N N . GLU A 1 180 ? -3.952 -8.489 22.258 1.00 96.38 180 GLU A N 1
ATOM 1434 C CA . GLU A 1 180 ? -5.284 -8.847 21.777 1.00 96.38 180 GLU A CA 1
ATOM 1435 C C . GLU A 1 180 ? -5.255 -9.744 20.524 1.00 96.38 180 GLU A C 1
ATOM 1437 O O . GLU A 1 180 ? -4.381 -9.666 19.652 1.00 96.38 180 GLU A O 1
ATOM 1442 N N . ASN A 1 181 ? -6.275 -10.595 20.400 1.00 93.56 181 ASN A N 1
ATOM 1443 C CA . ASN A 1 181 ? -6.497 -11.436 19.226 1.00 93.56 181 ASN A CA 1
ATOM 1444 C C . ASN A 1 181 ? -7.899 -11.206 18.667 1.00 93.56 181 ASN A C 1
ATOM 1446 O O . ASN A 1 181 ? -8.872 -11.216 19.420 1.00 93.56 181 ASN A O 1
ATOM 1450 N N . GLY A 1 182 ? -7.990 -11.015 17.350 1.00 92.94 182 GLY A N 1
ATOM 1451 C CA . GLY A 1 182 ? -9.276 -10.917 16.672 1.00 92.94 182 GLY A CA 1
ATOM 1452 C C . GLY A 1 182 ? -9.996 -12.269 16.563 1.00 92.94 182 GLY A C 1
ATOM 1453 O O . GLY A 1 182 ? -9.344 -13.315 16.596 1.00 92.94 182 GLY A O 1
ATOM 1454 N N . PRO A 1 183 ? -11.326 -12.265 16.380 1.00 95.44 183 PRO A N 1
ATOM 1455 C CA . PRO A 1 183 ? -12.120 -13.473 16.152 1.00 95.44 183 PRO A CA 1
ATOM 1456 C C . PRO A 1 183 ? -11.776 -14.168 14.823 1.00 95.44 183 PRO A C 1
ATOM 1458 O O . PRO A 1 183 ? -11.170 -13.572 13.928 1.00 95.44 183 PRO A O 1
ATOM 1461 N N . ASP A 1 184 ? -12.175 -15.430 14.666 1.00 94.50 184 ASP A N 1
ATOM 1462 C CA . ASP A 1 184 ? -12.010 -16.149 13.399 1.00 94.50 184 ASP A CA 1
ATOM 1463 C C . ASP A 1 184 ? -12.828 -15.497 12.274 1.00 94.50 184 ASP A C 1
ATOM 1465 O O . ASP A 1 184 ? -13.921 -14.966 12.492 1.00 94.50 184 ASP A O 1
ATOM 1469 N N . MET A 1 185 ? -12.278 -15.520 11.059 1.00 94.31 185 MET A N 1
ATOM 1470 C CA . MET A 1 185 ? -12.962 -15.005 9.876 1.00 94.31 185 MET A CA 1
ATOM 1471 C C . MET A 1 185 ? -14.020 -16.004 9.402 1.00 94.31 185 MET A C 1
ATOM 1473 O O . MET A 1 185 ? -13.769 -17.205 9.328 1.00 94.31 185 MET A O 1
ATOM 1477 N N . ASP A 1 186 ? -15.194 -15.479 9.064 1.00 92.75 186 ASP A N 1
ATOM 1478 C CA . ASP A 1 186 ? -16.317 -16.227 8.508 1.00 92.75 186 ASP A CA 1
ATOM 1479 C C . ASP A 1 186 ? -16.432 -15.931 6.999 1.00 92.75 186 ASP A C 1
ATOM 1481 O O . ASP A 1 186 ? -16.832 -14.817 6.634 1.00 92.75 186 ASP A O 1
ATOM 1485 N N . PRO A 1 187 ? -16.077 -16.883 6.111 1.00 88.31 187 PRO A N 1
ATOM 1486 C CA . PRO A 1 187 ? -16.055 -16.649 4.668 1.00 88.31 187 PRO A CA 1
ATOM 1487 C C . PRO A 1 187 ? -17.415 -16.259 4.088 1.00 88.31 187 PRO A C 1
ATOM 1489 O O . PRO A 1 187 ? -17.463 -15.563 3.076 1.00 88.31 187 PRO A O 1
ATOM 1492 N N . GLU A 1 188 ? -18.513 -16.671 4.726 1.00 89.06 188 GLU A N 1
ATOM 1493 C CA . GLU A 1 188 ? -19.874 -16.372 4.269 1.00 89.06 188 GLU A CA 1
ATOM 1494 C C . GLU A 1 188 ? -20.272 -14.909 4.527 1.00 89.06 188 GLU A C 1
ATOM 1496 O O . GLU A 1 188 ? -21.241 -14.418 3.950 1.00 89.06 188 GLU A O 1
ATOM 1501 N N . LYS A 1 189 ? -19.515 -14.188 5.368 1.00 85.19 189 LYS A N 1
ATOM 1502 C CA . LYS A 1 189 ? -19.758 -12.778 5.723 1.00 85.19 189 LYS A CA 1
ATOM 1503 C C . LYS A 1 189 ? -18.877 -11.787 4.968 1.00 85.19 189 LYS A C 1
ATOM 1505 O O . LYS A 1 189 ? -18.968 -10.582 5.221 1.00 85.19 189 LYS A O 1
ATOM 1510 N N . LEU A 1 190 ? -18.010 -12.260 4.075 1.00 86.75 190 LEU A N 1
ATOM 1511 C CA . LEU A 1 190 ? -17.165 -11.375 3.284 1.00 86.75 190 LEU A CA 1
ATOM 1512 C C . LEU A 1 190 ? -18.017 -10.657 2.226 1.00 86.75 190 LEU A C 1
ATOM 1514 O O . LEU A 1 190 ? -18.662 -11.324 1.415 1.00 86.75 190 LEU A O 1
ATOM 1518 N N . PRO A 1 191 ? -18.042 -9.311 2.210 1.00 88.62 191 PRO A N 1
ATOM 1519 C CA . PRO A 1 191 ? -18.696 -8.591 1.127 1.00 88.62 191 PRO A CA 1
ATOM 1520 C C . PRO A 1 191 ? -17.915 -8.823 -0.172 1.00 88.62 191 PRO A C 1
ATOM 1522 O O . PRO A 1 191 ? -16.702 -8.988 -0.132 1.00 88.62 191 PRO A O 1
ATOM 1525 N N . ASP A 1 192 ? -18.573 -8.797 -1.326 1.00 84.56 192 ASP A N 1
ATOM 1526 C CA . ASP A 1 192 ? -17.901 -8.946 -2.622 1.00 84.56 192 ASP A CA 1
ATOM 1527 C C . ASP A 1 192 ? -18.349 -7.858 -3.605 1.00 84.56 192 ASP A C 1
ATOM 1529 O O . ASP A 1 192 ? -19.376 -7.199 -3.419 1.00 84.56 192 ASP A O 1
ATOM 1533 N N . VAL A 1 193 ? -17.559 -7.656 -4.656 1.00 83.94 193 VAL A N 1
ATOM 1534 C CA . VAL A 1 193 ? -17.902 -6.805 -5.793 1.00 83.94 193 VAL A CA 1
ATOM 1535 C C . VAL A 1 193 ? -18.217 -7.666 -7.013 1.00 83.94 193 VAL A C 1
ATOM 1537 O O . VAL A 1 193 ? -17.358 -8.364 -7.541 1.00 83.94 193 VAL A O 1
ATOM 1540 N N . ASP A 1 194 ? -19.437 -7.548 -7.536 1.00 86.69 194 ASP A N 1
ATOM 1541 C CA . ASP A 1 194 ? -19.847 -8.238 -8.766 1.00 86.69 194 ASP A CA 1
ATOM 1542 C C . ASP A 1 194 ? -19.306 -7.513 -10.015 1.00 86.69 194 ASP A C 1
ATOM 1544 O O . ASP A 1 194 ? -20.006 -6.760 -10.702 1.00 86.69 194 ASP A O 1
ATOM 1548 N N . TRP A 1 195 ? -17.993 -7.617 -10.244 1.00 88.31 195 TRP A N 1
ATOM 1549 C CA . TRP A 1 195 ? -17.291 -6.987 -11.366 1.00 88.31 195 TRP A CA 1
ATOM 1550 C C . TRP A 1 195 ? -16.706 -8.033 -12.314 1.00 88.31 195 TRP A C 1
ATOM 1552 O O . TRP A 1 195 ? -16.080 -9.001 -11.892 1.00 88.31 195 TRP A O 1
ATOM 1562 N N . ALA A 1 196 ? -16.813 -7.769 -13.621 1.00 92.31 196 ALA A N 1
ATOM 1563 C CA . ALA A 1 196 ? -16.210 -8.617 -14.647 1.00 92.31 196 ALA A CA 1
ATOM 1564 C C . ALA A 1 196 ? -14.688 -8.810 -14.423 1.00 92.31 196 ALA A C 1
ATOM 1566 O O . ALA A 1 196 ? -14.003 -7.852 -14.030 1.00 92.31 196 ALA A O 1
ATOM 1567 N N . PRO A 1 197 ? -14.120 -9.997 -14.718 1.00 91.31 197 PRO A N 1
ATOM 1568 C CA . PRO A 1 197 ? -12.703 -10.293 -14.485 1.00 91.31 197 PRO A CA 1
ATOM 1569 C C . PRO A 1 197 ? -11.734 -9.275 -15.104 1.00 91.31 197 PRO A C 1
ATOM 1571 O O . PRO A 1 197 ? -10.746 -8.882 -14.481 1.00 91.31 197 PRO A O 1
ATOM 1574 N N . GLU A 1 198 ? -12.024 -8.791 -16.310 1.00 92.50 198 GLU A N 1
ATOM 1575 C CA . GLU A 1 198 ? -11.210 -7.799 -17.016 1.00 92.50 198 GLU A CA 1
ATOM 1576 C C . GLU A 1 198 ? -11.216 -6.452 -16.282 1.00 92.50 198 GLU A C 1
ATOM 1578 O O . GLU A 1 198 ? -10.179 -5.791 -16.157 1.00 92.50 198 GLU A O 1
ATOM 1583 N N . ARG A 1 199 ? -12.372 -6.067 -15.722 1.00 92.62 199 ARG A N 1
ATOM 1584 C CA . ARG A 1 199 ? -12.515 -4.858 -14.904 1.00 92.62 199 ARG A CA 1
ATOM 1585 C C . ARG A 1 199 ? -11.694 -4.966 -13.623 1.00 92.62 199 ARG A C 1
ATOM 1587 O O . ARG A 1 199 ? -11.052 -3.984 -13.254 1.00 92.62 199 ARG A O 1
ATOM 1594 N N . LEU A 1 200 ? -11.662 -6.135 -12.979 1.00 92.56 200 LEU A N 1
ATOM 1595 C CA . LEU A 1 200 ? -10.821 -6.375 -11.803 1.00 92.56 200 LEU A CA 1
ATOM 1596 C C . LEU A 1 200 ? -9.330 -6.248 -12.141 1.00 92.56 200 LEU A C 1
ATOM 1598 O O . LEU A 1 200 ? -8.592 -5.596 -11.410 1.00 92.56 200 LEU A O 1
ATOM 1602 N N . ILE A 1 201 ? -8.876 -6.790 -13.275 1.00 95.12 201 ILE A N 1
ATOM 1603 C CA . ILE A 1 201 ? -7.472 -6.663 -13.707 1.00 95.12 201 ILE A CA 1
ATOM 1604 C C . ILE A 1 201 ? -7.102 -5.196 -13.951 1.00 95.12 201 ILE A C 1
ATOM 1606 O O . ILE A 1 201 ? -6.069 -4.724 -13.468 1.00 95.12 201 ILE A O 1
ATOM 1610 N N . LYS A 1 202 ? -7.962 -4.448 -14.651 1.00 95.00 202 LYS A N 1
ATOM 1611 C CA . LYS A 1 202 ? -7.759 -3.011 -14.866 1.00 95.00 202 LYS A CA 1
ATOM 1612 C C . LYS A 1 202 ? -7.743 -2.239 -13.546 1.00 95.00 202 LYS A C 1
ATOM 1614 O O . LYS A 1 202 ? -6.919 -1.341 -13.376 1.00 95.00 202 LYS A O 1
ATOM 1619 N N . ALA A 1 203 ? -8.616 -2.596 -12.605 1.00 94.25 203 ALA A N 1
ATOM 1620 C CA . ALA A 1 203 ? -8.675 -1.972 -11.291 1.00 94.25 203 ALA A CA 1
ATOM 1621 C C . ALA A 1 203 ? -7.407 -2.239 -10.462 1.00 94.25 203 ALA A C 1
ATOM 1623 O O . ALA A 1 203 ? -6.871 -1.292 -9.891 1.00 94.25 203 ALA A O 1
ATOM 1624 N N . ARG A 1 204 ? -6.859 -3.463 -10.489 1.00 95.38 204 ARG A N 1
ATOM 1625 C CA . ARG A 1 204 ? -5.555 -3.794 -9.879 1.00 95.38 204 ARG A CA 1
ATOM 1626 C C . ARG A 1 204 ? -4.429 -2.934 -10.442 1.00 95.38 204 ARG A C 1
ATOM 1628 O O . ARG A 1 204 ? -3.645 -2.368 -9.686 1.00 95.38 204 ARG A O 1
ATOM 1635 N N . ARG A 1 205 ? -4.378 -2.765 -11.767 1.00 96.44 205 ARG A N 1
ATOM 1636 C CA . ARG A 1 205 ? -3.411 -1.856 -12.403 1.00 96.44 205 ARG A CA 1
ATOM 1637 C C . ARG A 1 205 ? -3.589 -0.421 -11.925 1.00 96.44 205 ARG A C 1
ATOM 1639 O O . ARG A 1 205 ? -2.610 0.210 -11.537 1.00 96.44 205 ARG A O 1
ATOM 1646 N N . ASN A 1 206 ? -4.818 0.095 -11.935 1.00 95.56 206 ASN A N 1
ATOM 1647 C CA . ASN A 1 206 ? -5.102 1.458 -11.483 1.00 95.56 206 ASN A CA 1
ATOM 1648 C C . ASN A 1 206 ? -4.707 1.661 -10.016 1.00 95.56 206 ASN A C 1
ATOM 1650 O O . ASN A 1 206 ? -4.167 2.710 -9.677 1.00 95.56 206 ASN A O 1
ATOM 1654 N N . TYR A 1 207 ? -4.942 0.657 -9.170 1.00 95.38 207 TYR A N 1
ATOM 1655 C CA . TYR A 1 207 ? -4.546 0.648 -7.767 1.00 95.38 207 TYR A CA 1
ATOM 1656 C C . TYR A 1 207 ? -3.023 0.798 -7.621 1.00 95.38 207 TYR A C 1
ATOM 1658 O O . TYR A 1 207 ? -2.573 1.742 -6.972 1.00 95.38 207 TYR A O 1
ATOM 1666 N N . SER A 1 208 ? -2.220 -0.028 -8.307 1.00 96.31 208 SER A N 1
ATOM 1667 C CA . SER A 1 208 ? -0.752 0.095 -8.286 1.00 96.31 208 SER A CA 1
ATOM 1668 C C . SER A 1 208 ? -0.258 1.448 -8.815 1.00 96.31 208 SER A C 1
ATOM 1670 O O . SER A 1 208 ? 0.594 2.086 -8.199 1.00 96.31 208 SER A O 1
ATOM 1672 N N . VAL A 1 209 ? -0.800 1.916 -9.946 1.00 96.19 209 VAL A N 1
ATOM 1673 C CA . VAL A 1 209 ? -0.403 3.195 -10.565 1.00 96.19 209 VAL A CA 1
ATOM 1674 C C . VAL A 1 209 ? -0.749 4.380 -9.660 1.00 96.19 209 VAL A C 1
ATOM 1676 O O . VAL A 1 209 ? 0.040 5.317 -9.536 1.00 96.19 209 VAL A O 1
ATOM 1679 N N . GLN A 1 210 ? -1.900 4.343 -8.984 1.00 95.62 210 GLN A N 1
ATOM 1680 C CA . GLN A 1 210 ? -2.323 5.406 -8.074 1.00 95.62 210 GLN A CA 1
ATOM 1681 C C . GLN A 1 210 ? -1.336 5.603 -6.914 1.00 95.62 210 GLN A C 1
ATOM 1683 O O . GLN A 1 210 ? -1.127 6.740 -6.494 1.00 95.62 210 GLN A O 1
ATOM 1688 N N . TYR A 1 211 ? -0.680 4.546 -6.425 1.00 96.56 211 TYR A N 1
ATOM 1689 C CA . TYR A 1 211 ? 0.390 4.704 -5.435 1.00 96.56 211 TYR A CA 1
ATOM 1690 C C . TYR A 1 211 ? 1.554 5.522 -5.959 1.00 96.56 211 TYR A C 1
ATOM 1692 O O . TYR A 1 211 ? 2.028 6.397 -5.246 1.00 96.56 211 TYR A O 1
ATOM 1700 N N . ILE A 1 212 ? 1.967 5.318 -7.207 1.00 97.00 212 ILE A N 1
ATOM 1701 C CA . ILE A 1 212 ? 3.073 6.082 -7.791 1.00 97.00 212 ILE A CA 1
ATOM 1702 C C . ILE A 1 212 ? 2.674 7.542 -8.028 1.00 97.00 212 ILE A C 1
ATOM 1704 O O . ILE A 1 212 ? 3.468 8.445 -7.757 1.00 97.00 212 ILE A O 1
ATOM 1708 N N . ARG A 1 213 ? 1.417 7.783 -8.432 1.00 95.88 213 ARG A N 1
ATOM 1709 C CA . ARG A 1 213 ? 0.850 9.136 -8.586 1.00 95.88 213 ARG A CA 1
ATOM 1710 C C . ARG A 1 213 ? 0.813 9.923 -7.278 1.00 95.88 213 ARG A C 1
ATOM 1712 O O . ARG A 1 213 ? 0.924 11.141 -7.326 1.00 95.88 213 ARG A O 1
ATOM 1719 N N . SER A 1 214 ? 0.667 9.255 -6.136 1.00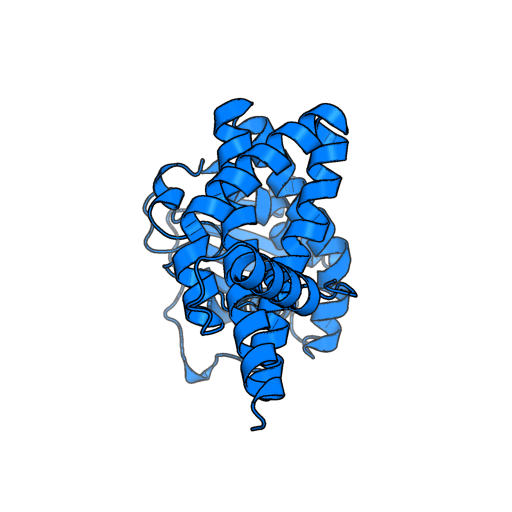 97.50 214 SER A N 1
ATOM 1720 C CA . SER A 1 214 ? 0.747 9.902 -4.822 1.00 97.50 214 SER A CA 1
ATOM 1721 C C . SER A 1 214 ? 2.191 9.972 -4.306 1.00 97.50 214 SER A C 1
ATOM 1723 O O . SER A 1 214 ? 2.615 11.014 -3.831 1.00 97.50 214 SER A O 1
ATOM 1725 N N . LEU A 1 215 ? 2.977 8.904 -4.451 1.00 98.50 215 LEU A N 1
ATOM 1726 C CA . LEU A 1 215 ? 4.320 8.770 -3.878 1.00 98.50 215 LEU A CA 1
ATOM 1727 C C . LEU A 1 215 ? 5.332 9.766 -4.452 1.00 98.50 215 LEU A C 1
ATOM 1729 O O . LEU A 1 215 ? 6.047 10.420 -3.695 1.00 98.50 215 LEU A O 1
ATOM 1733 N N . LEU A 1 216 ? 5.424 9.874 -5.784 1.00 98.38 216 LEU A N 1
ATOM 1734 C CA . LEU A 1 216 ? 6.460 10.695 -6.419 1.00 98.38 216 LEU A CA 1
ATOM 1735 C C . LEU A 1 216 ? 6.298 12.193 -6.112 1.00 98.38 216 LEU A C 1
ATOM 1737 O O . LEU A 1 216 ? 7.300 12.812 -5.748 1.00 98.38 216 LEU A O 1
ATOM 1741 N N . PRO A 1 217 ? 5.089 12.791 -6.173 1.00 98.56 217 PRO A N 1
ATOM 1742 C CA . PRO A 1 217 ? 4.905 14.176 -5.750 1.00 98.56 217 PRO A CA 1
ATOM 1743 C C . PRO A 1 217 ? 5.247 14.417 -4.278 1.00 98.56 217 PRO A C 1
ATOM 1745 O O . PRO A 1 217 ? 5.849 15.441 -3.966 1.00 98.56 217 PRO A O 1
ATOM 1748 N N . GLU A 1 218 ? 4.912 13.494 -3.368 1.00 98.69 218 GLU A N 1
ATOM 1749 C CA . GLU A 1 218 ? 5.286 13.657 -1.955 1.00 98.69 218 GLU A CA 1
ATOM 1750 C C . GLU A 1 218 ? 6.796 13.565 -1.744 1.00 98.69 218 GLU A C 1
ATOM 1752 O O . GLU A 1 218 ? 7.346 14.341 -0.963 1.00 98.69 218 GLU A O 1
ATOM 1757 N N . LEU A 1 219 ? 7.485 12.684 -2.476 1.00 98.75 219 LEU A N 1
ATOM 1758 C CA . LEU A 1 219 ? 8.945 12.623 -2.453 1.00 98.75 219 LEU A CA 1
ATOM 1759 C C . LEU A 1 219 ? 9.547 13.955 -2.913 1.00 98.75 219 LEU A C 1
ATOM 1761 O O . LEU A 1 219 ? 10.397 14.512 -2.225 1.00 98.75 219 LEU A O 1
ATOM 1765 N N . VAL A 1 220 ? 9.060 14.510 -4.026 1.00 98.75 220 VAL A N 1
ATOM 1766 C CA . VAL A 1 220 ? 9.484 15.830 -4.518 1.00 98.75 220 VAL A CA 1
ATOM 1767 C C . VAL A 1 220 ? 9.259 16.919 -3.466 1.00 98.75 220 VAL A C 1
ATOM 1769 O O . VAL A 1 220 ? 10.164 17.703 -3.199 1.00 98.75 220 VAL A O 1
ATOM 1772 N N . ARG A 1 221 ? 8.097 16.950 -2.802 1.00 98.62 221 ARG A N 1
ATOM 1773 C CA . ARG A 1 221 ? 7.820 17.941 -1.746 1.00 98.62 221 ARG A CA 1
ATOM 1774 C C . ARG A 1 221 ? 8.716 17.796 -0.520 1.00 98.62 221 ARG A C 1
ATOM 1776 O O . ARG A 1 221 ? 8.941 18.784 0.170 1.00 98.62 221 ARG A O 1
ATOM 1783 N N . LEU A 1 222 ? 9.175 16.584 -0.216 1.00 98.62 222 LEU A N 1
ATOM 1784 C CA . LEU A 1 222 ? 10.003 16.316 0.958 1.00 98.62 222 LEU A CA 1
ATOM 1785 C C . LEU A 1 222 ? 11.472 16.683 0.749 1.00 98.62 222 LEU A C 1
ATOM 1787 O O . LEU A 1 222 ? 12.087 17.222 1.665 1.00 98.62 222 LEU A O 1
ATOM 1791 N N . ILE A 1 223 ? 12.035 16.386 -0.425 1.00 98.50 223 ILE A N 1
ATOM 1792 C CA . ILE A 1 223 ? 13.489 16.498 -0.660 1.00 98.50 223 ILE A CA 1
ATOM 1793 C C . ILE A 1 223 ? 13.872 17.308 -1.905 1.00 98.50 223 ILE A C 1
ATOM 1795 O O . ILE A 1 223 ? 15.050 17.415 -2.245 1.00 98.50 223 ILE A O 1
ATOM 1799 N N . GLY A 1 224 ? 12.894 17.903 -2.585 1.00 98.50 224 GLY A N 1
ATOM 1800 C CA . GLY A 1 224 ? 13.090 18.705 -3.787 1.00 98.50 224 GLY A CA 1
ATOM 1801 C C . GLY A 1 224 ? 13.309 17.882 -5.061 1.00 98.50 224 GLY A C 1
ATOM 1802 O O . GLY A 1 224 ? 13.720 16.719 -5.042 1.00 98.50 224 GLY A O 1
ATOM 1803 N N . ASP A 1 225 ? 13.059 18.528 -6.199 1.00 98.06 225 ASP A N 1
ATOM 1804 C CA . ASP A 1 225 ? 12.978 17.912 -7.528 1.00 98.06 225 ASP A CA 1
ATOM 1805 C C . ASP A 1 225 ? 14.219 17.096 -7.898 1.00 98.06 225 ASP A C 1
ATOM 1807 O O . ASP A 1 225 ? 14.116 15.942 -8.313 1.00 98.06 225 ASP A O 1
ATOM 1811 N N . ARG A 1 226 ? 15.412 17.684 -7.739 1.00 98.44 226 ARG A N 1
ATOM 1812 C CA . ARG A 1 226 ? 16.671 17.065 -8.180 1.00 98.44 226 ARG A CA 1
ATOM 1813 C C . ARG A 1 226 ? 16.950 15.764 -7.435 1.00 98.44 226 ARG A C 1
ATOM 1815 O O . ARG A 1 226 ? 17.357 14.775 -8.041 1.00 98.44 226 ARG A O 1
ATOM 1822 N N . GLU A 1 227 ? 16.759 15.774 -6.121 1.00 98.38 227 GLU A N 1
ATOM 1823 C CA . GLU A 1 227 ? 17.056 14.618 -5.285 1.00 98.38 227 GLU A CA 1
ATOM 1824 C C . GLU A 1 227 ? 15.996 13.527 -5.444 1.00 98.38 227 GLU A C 1
ATOM 1826 O O . GLU A 1 227 ? 16.341 12.358 -5.632 1.00 98.38 227 GLU A O 1
ATOM 1831 N N . ALA A 1 228 ? 14.719 13.916 -5.476 1.00 98.69 228 ALA A N 1
ATOM 1832 C CA . ALA A 1 228 ? 13.611 13.013 -5.757 1.00 98.69 228 ALA A CA 1
ATOM 1833 C C . ALA A 1 228 ? 13.766 12.329 -7.122 1.00 98.69 228 ALA A C 1
ATOM 1835 O O . ALA A 1 228 ? 13.629 11.109 -7.217 1.00 98.69 228 ALA A O 1
ATOM 1836 N N . ALA A 1 229 ? 14.136 13.082 -8.165 1.00 98.44 229 ALA A N 1
ATOM 1837 C CA . ALA A 1 229 ? 14.395 12.533 -9.492 1.00 98.44 229 ALA A CA 1
ATOM 1838 C C . ALA A 1 229 ? 15.555 11.527 -9.481 1.00 98.44 229 ALA A C 1
ATOM 1840 O O . ALA A 1 229 ? 15.475 10.489 -10.139 1.00 98.44 229 ALA A O 1
ATOM 1841 N N . GLN A 1 230 ? 16.623 11.799 -8.726 1.00 98.50 230 GLN A N 1
ATOM 1842 C CA . GLN A 1 230 ? 17.761 10.889 -8.625 1.00 98.50 230 GLN A CA 1
ATOM 1843 C C . GLN A 1 230 ? 17.397 9.584 -7.902 1.00 98.50 230 GLN A C 1
ATOM 1845 O O . GLN A 1 230 ? 17.750 8.505 -8.384 1.00 98.50 230 GLN A O 1
ATOM 1850 N N . LEU A 1 231 ? 16.698 9.660 -6.763 1.00 98.62 231 LEU A N 1
ATOM 1851 C CA . LEU A 1 231 ? 16.265 8.474 -6.016 1.00 98.62 231 LEU A CA 1
ATOM 1852 C C . LEU A 1 231 ? 15.238 7.660 -6.806 1.00 98.62 231 LEU A C 1
ATOM 1854 O O . LEU A 1 231 ? 15.411 6.450 -6.952 1.00 98.62 231 LEU A O 1
ATOM 1858 N N . GLY A 1 232 ? 14.229 8.329 -7.370 1.00 98.38 232 GLY A N 1
ATOM 1859 C CA . GLY A 1 232 ? 13.201 7.713 -8.205 1.00 98.38 232 GLY A CA 1
ATOM 1860 C C . GLY A 1 232 ? 13.801 6.982 -9.404 1.00 98.38 232 GLY A C 1
ATOM 1861 O O . GLY A 1 232 ? 13.510 5.808 -9.614 1.00 98.38 232 GLY A O 1
ATOM 1862 N N . ARG A 1 233 ? 14.715 7.631 -10.138 1.00 98.31 233 ARG A N 1
ATOM 1863 C CA . ARG A 1 233 ? 15.418 7.029 -11.281 1.00 98.31 233 ARG A CA 1
ATOM 1864 C C . ARG A 1 233 ? 16.235 5.806 -10.876 1.00 98.31 233 ARG A C 1
ATOM 1866 O O . ARG A 1 233 ? 16.157 4.780 -11.541 1.00 98.31 233 ARG A O 1
ATOM 1873 N N . ASN A 1 234 ? 17.014 5.899 -9.801 1.00 98.62 234 ASN A N 1
ATOM 1874 C CA . ASN A 1 234 ? 17.872 4.796 -9.368 1.00 98.62 234 ASN A CA 1
ATOM 1875 C C . ASN A 1 234 ? 17.054 3.580 -8.918 1.00 98.62 234 ASN A C 1
ATOM 1877 O O . ASN A 1 234 ? 17.354 2.460 -9.327 1.00 98.62 234 ASN A O 1
ATOM 1881 N N . ALA A 1 235 ? 15.993 3.798 -8.136 1.00 98.56 235 ALA A N 1
ATOM 1882 C CA . ALA A 1 235 ? 15.075 2.731 -7.754 1.00 98.56 235 ALA A CA 1
ATOM 1883 C C . ALA A 1 235 ? 14.380 2.123 -8.986 1.00 98.56 235 ALA A C 1
ATOM 1885 O O . ALA A 1 235 ? 14.304 0.902 -9.103 1.00 98.56 235 ALA A O 1
ATOM 1886 N N . ALA A 1 236 ? 13.943 2.955 -9.938 1.00 97.94 236 ALA A N 1
ATOM 1887 C CA . ALA A 1 236 ? 13.309 2.496 -11.172 1.00 97.94 236 ALA A CA 1
ATOM 1888 C C . ALA A 1 236 ? 14.261 1.657 -12.036 1.00 97.94 236 ALA A C 1
ATOM 1890 O O . ALA A 1 236 ? 13.842 0.624 -12.550 1.00 97.94 236 ALA A O 1
ATOM 1891 N N . TYR A 1 237 ? 15.540 2.036 -12.151 1.00 98.19 237 TYR A N 1
ATOM 1892 C CA . TYR A 1 237 ? 16.543 1.229 -12.854 1.00 98.19 237 TYR A CA 1
ATOM 1893 C C . TYR A 1 237 ? 16.701 -0.156 -12.225 1.00 98.19 237 TYR A C 1
ATOM 1895 O O . TYR A 1 237 ? 16.637 -1.159 -12.932 1.00 98.19 237 TYR A O 1
ATOM 1903 N N . LEU A 1 238 ? 16.881 -0.222 -10.902 1.00 98.38 238 LEU A N 1
ATOM 1904 C CA . LEU A 1 238 ? 17.062 -1.491 -10.194 1.00 98.38 238 LEU A CA 1
ATOM 1905 C C . LEU A 1 238 ? 15.833 -2.398 -10.338 1.00 98.38 238 LEU A C 1
ATOM 1907 O O . LEU A 1 238 ? 15.968 -3.569 -10.691 1.00 98.38 238 LEU A O 1
ATOM 1911 N N . ILE A 1 239 ? 14.636 -1.849 -10.117 1.00 97.94 239 ILE A N 1
ATOM 1912 C CA . ILE A 1 239 ? 13.380 -2.597 -10.230 1.00 97.94 239 ILE A CA 1
ATOM 1913 C C . ILE A 1 239 ? 13.096 -3.004 -11.674 1.00 97.94 239 ILE A C 1
ATOM 1915 O O . ILE A 1 239 ? 12.672 -4.134 -11.906 1.00 97.94 239 ILE A O 1
ATOM 1919 N N . GLY A 1 240 ? 13.355 -2.123 -12.641 1.00 97.00 240 GLY A N 1
ATOM 1920 C CA . GLY A 1 240 ? 13.187 -2.405 -14.062 1.00 97.00 240 GLY A CA 1
ATOM 1921 C C . GLY A 1 240 ? 14.053 -3.579 -14.511 1.00 97.00 240 GLY A C 1
ATOM 1922 O O . GLY A 1 240 ? 13.525 -4.525 -15.087 1.00 97.00 240 GLY A O 1
ATOM 1923 N N . MET A 1 241 ? 15.346 -3.569 -14.164 1.00 96.88 241 MET A N 1
ATOM 1924 C CA . MET A 1 241 ? 16.260 -4.677 -14.471 1.00 96.88 241 MET A CA 1
ATOM 1925 C C . MET A 1 241 ? 15.808 -5.996 -13.832 1.00 96.88 241 MET A C 1
ATOM 1927 O O . MET A 1 241 ? 15.834 -7.028 -14.490 1.00 96.88 241 MET A O 1
ATOM 1931 N N . GLN A 1 242 ? 15.364 -5.972 -12.571 1.00 96.69 242 GLN A N 1
ATOM 1932 C CA . GLN A 1 242 ? 14.914 -7.182 -11.867 1.00 96.69 242 GLN A CA 1
ATOM 1933 C C . GLN A 1 242 ? 13.546 -7.695 -12.337 1.00 96.69 242 GLN A C 1
ATOM 1935 O O . GLN A 1 242 ? 13.251 -8.879 -12.203 1.00 96.69 242 GLN A O 1
ATOM 1940 N N . SER A 1 243 ? 12.694 -6.818 -12.870 1.00 96.19 243 SER A N 1
ATOM 1941 C CA . SER A 1 243 ? 11.324 -7.177 -13.255 1.00 96.19 243 SER A CA 1
ATOM 1942 C C . SER A 1 243 ? 11.188 -7.552 -14.729 1.00 96.19 243 SER A C 1
ATOM 1944 O O . SER A 1 243 ? 10.201 -8.204 -15.066 1.00 96.19 243 SER A O 1
ATOM 1946 N N . TYR A 1 244 ? 12.144 -7.155 -15.580 1.00 96.12 244 TYR A N 1
ATOM 1947 C CA . TYR A 1 244 ? 12.037 -7.226 -17.040 1.00 96.12 244 TYR A CA 1
ATOM 1948 C C . TYR A 1 244 ? 11.613 -8.603 -17.555 1.00 96.12 244 TYR A C 1
ATOM 1950 O O . TYR A 1 244 ? 10.605 -8.697 -18.247 1.00 96.12 244 TYR A O 1
ATOM 1958 N N . ASP A 1 245 ? 12.315 -9.674 -17.180 1.00 95.31 245 ASP A N 1
ATOM 1959 C CA . ASP A 1 245 ? 12.008 -11.014 -17.698 1.00 95.31 245 ASP A CA 1
ATOM 1960 C C . ASP A 1 245 ? 10.578 -11.451 -17.340 1.00 95.31 245 ASP A C 1
ATOM 1962 O O . ASP A 1 245 ? 9.860 -12.020 -18.163 1.00 95.31 245 ASP A O 1
ATOM 1966 N N . ASN A 1 246 ? 10.124 -11.135 -16.123 1.00 95.38 246 ASN A N 1
ATOM 1967 C CA . ASN A 1 246 ? 8.785 -11.483 -15.652 1.00 95.38 246 ASN A CA 1
ATOM 1968 C C . ASN A 1 246 ? 7.692 -10.689 -16.384 1.00 95.38 246 ASN A C 1
ATOM 1970 O O . ASN A 1 246 ? 6.677 -11.255 -16.800 1.00 95.38 246 ASN A O 1
ATOM 1974 N N . THR A 1 247 ? 7.883 -9.383 -16.555 1.00 96.56 247 THR A N 1
ATOM 1975 C CA . THR A 1 247 ? 6.907 -8.510 -17.217 1.00 96.56 247 THR A CA 1
ATOM 1976 C C . THR A 1 247 ? 6.894 -8.719 -18.731 1.00 96.56 247 THR A C 1
ATOM 1978 O O . THR A 1 247 ? 5.811 -8.746 -19.314 1.00 96.56 247 THR A O 1
ATOM 1981 N N . ALA A 1 248 ? 8.048 -8.954 -19.363 1.00 95.94 248 ALA A N 1
ATOM 1982 C CA . ALA A 1 248 ? 8.158 -9.304 -20.780 1.00 95.94 248 ALA A CA 1
ATOM 1983 C C . ALA A 1 248 ? 7.476 -10.648 -21.075 1.00 95.94 248 ALA A C 1
ATOM 1985 O O . ALA A 1 248 ? 6.655 -10.738 -21.991 1.00 95.94 248 ALA A O 1
ATOM 1986 N N . ALA A 1 249 ? 7.712 -11.666 -20.238 1.00 95.19 249 ALA A N 1
ATOM 1987 C CA . ALA A 1 249 ? 7.018 -12.947 -20.342 1.00 95.19 249 ALA A CA 1
ATOM 1988 C C . ALA A 1 249 ? 5.498 -12.803 -20.152 1.00 95.19 249 ALA A C 1
ATOM 1990 O O . ALA A 1 249 ? 4.729 -13.437 -20.873 1.00 95.19 249 ALA A O 1
ATOM 1991 N N . THR A 1 250 ? 5.054 -11.937 -19.233 1.00 96.06 250 THR A N 1
ATOM 1992 C CA . THR A 1 250 ? 3.623 -11.678 -18.980 1.00 96.06 250 THR A CA 1
ATOM 1993 C C . THR A 1 250 ? 2.904 -11.142 -20.221 1.00 96.06 250 THR A C 1
ATOM 1995 O O . THR A 1 250 ? 1.769 -11.540 -20.489 1.00 96.06 250 THR A O 1
ATOM 1998 N N . ILE A 1 251 ? 3.559 -10.277 -21.002 1.00 95.38 251 ILE A N 1
ATOM 1999 C CA . ILE A 1 251 ? 3.018 -9.752 -22.268 1.00 95.38 251 ILE A CA 1
ATOM 2000 C C . ILE A 1 251 ? 3.331 -10.640 -23.482 1.00 95.38 251 ILE A C 1
ATOM 2002 O O . ILE A 1 251 ? 2.953 -10.306 -24.600 1.00 95.38 251 ILE A O 1
ATOM 2006 N N . GLY A 1 252 ? 4.005 -11.775 -23.278 1.00 94.06 252 GLY A N 1
ATOM 2007 C CA . GLY A 1 252 ? 4.356 -12.717 -24.340 1.00 94.06 252 GLY A CA 1
ATOM 2008 C C . GLY A 1 252 ? 5.487 -12.251 -25.262 1.00 94.06 252 GLY A C 1
ATOM 2009 O O . GLY A 1 252 ? 5.673 -12.845 -26.325 1.00 94.06 252 GLY A O 1
ATOM 2010 N N . LEU A 1 253 ? 6.254 -11.225 -24.879 1.00 93.38 253 LEU A N 1
ATOM 2011 C CA . LEU A 1 253 ? 7.380 -10.743 -25.673 1.00 93.38 253 LEU A CA 1
ATOM 2012 C C . LEU A 1 253 ? 8.586 -11.678 -25.521 1.00 93.38 253 LEU A C 1
ATOM 2014 O O . LEU A 1 253 ? 8.980 -12.030 -24.411 1.00 93.38 253 LEU A O 1
ATOM 2018 N N . ARG A 1 254 ? 9.184 -12.061 -26.654 1.00 90.75 254 ARG A N 1
ATOM 2019 C CA . ARG A 1 254 ? 10.377 -12.927 -26.709 1.00 90.75 254 ARG A CA 1
ATOM 2020 C C . ARG A 1 254 ? 11.552 -12.319 -27.467 1.00 90.75 254 ARG A C 1
ATOM 2022 O O . ARG A 1 254 ? 12.626 -12.906 -27.445 1.00 90.75 254 ARG A O 1
ATOM 2029 N N . ASP A 1 255 ? 11.344 -11.203 -28.161 1.00 91.00 255 ASP A N 1
ATOM 2030 C CA . ASP A 1 255 ? 12.388 -10.545 -28.944 1.00 91.00 255 ASP A CA 1
ATOM 2031 C C . ASP A 1 255 ? 13.346 -9.778 -28.011 1.00 91.00 255 ASP A C 1
ATOM 2033 O O . ASP A 1 255 ? 12.907 -8.823 -27.365 1.00 91.00 255 ASP A O 1
ATOM 2037 N N . PRO A 1 256 ? 14.633 -10.170 -27.918 1.00 91.12 256 PRO A N 1
ATOM 2038 C CA . PRO A 1 256 ? 15.615 -9.490 -27.079 1.00 91.12 256 PRO A CA 1
ATOM 2039 C C . PRO A 1 256 ? 16.242 -8.261 -27.761 1.00 91.12 256 PRO A C 1
ATOM 2041 O O . PRO A 1 256 ? 17.152 -7.651 -27.199 1.00 91.12 256 PRO A O 1
ATOM 2044 N N . SER A 1 257 ? 15.833 -7.924 -28.988 1.00 95.19 257 SER A N 1
ATOM 2045 C CA . SER A 1 257 ? 16.370 -6.788 -29.733 1.00 95.19 257 SER A CA 1
ATOM 2046 C C . SER A 1 257 ? 15.907 -5.438 -29.168 1.00 95.19 257 SER A C 1
ATOM 2048 O O . SER A 1 257 ? 14.968 -5.345 -28.375 1.00 95.19 257 SER A O 1
ATOM 2050 N N . ALA A 1 258 ? 16.534 -4.353 -29.632 1.00 94.00 258 ALA A N 1
ATOM 2051 C CA . ALA A 1 258 ? 16.083 -2.996 -29.325 1.00 94.00 258 ALA A CA 1
ATOM 2052 C C . ALA A 1 258 ? 14.638 -2.735 -29.799 1.00 94.00 258 ALA A C 1
ATOM 2054 O O . ALA A 1 258 ? 13.896 -2.032 -29.116 1.00 94.00 258 ALA A O 1
ATOM 2055 N N . ALA A 1 259 ? 14.221 -3.337 -30.920 1.00 93.81 259 ALA A N 1
ATOM 2056 C CA . ALA A 1 259 ? 12.849 -3.237 -31.414 1.00 93.81 259 ALA A CA 1
ATOM 2057 C C . ALA A 1 259 ? 11.868 -3.967 -30.481 1.00 93.81 259 ALA A C 1
ATOM 2059 O O . ALA A 1 259 ? 10.834 -3.411 -30.113 1.00 93.81 259 ALA A O 1
ATOM 2060 N N . GLY A 1 260 ? 12.232 -5.164 -30.012 1.00 93.69 260 GLY A N 1
ATOM 2061 C CA . GLY A 1 260 ? 11.479 -5.881 -28.984 1.00 93.69 260 GLY A CA 1
ATOM 2062 C C . GLY A 1 260 ? 11.321 -5.052 -27.709 1.00 93.69 260 GLY A C 1
ATOM 2063 O O . GLY A 1 260 ? 10.213 -4.903 -27.192 1.00 93.69 260 GLY A O 1
ATOM 2064 N N . PHE A 1 261 ? 12.402 -4.421 -27.243 1.00 94.06 261 PHE A N 1
ATOM 2065 C CA . PHE A 1 261 ? 12.348 -3.533 -26.082 1.00 94.06 261 PHE A CA 1
ATOM 2066 C C . PHE A 1 261 ? 11.462 -2.295 -26.306 1.00 94.06 261 PHE A C 1
ATOM 2068 O O . PHE A 1 261 ? 10.741 -1.889 -25.393 1.00 94.06 261 PHE A O 1
ATOM 2075 N N . ALA A 1 262 ? 11.459 -1.710 -27.508 1.00 94.06 262 ALA A N 1
ATOM 2076 C CA . ALA A 1 262 ? 10.556 -0.609 -27.842 1.00 94.06 262 ALA A CA 1
ATOM 2077 C C . ALA A 1 262 ? 9.081 -1.040 -27.739 1.00 94.06 262 ALA A C 1
ATOM 2079 O O . ALA A 1 262 ? 8.282 -0.345 -27.111 1.00 94.06 262 ALA A O 1
ATOM 2080 N N . VAL A 1 263 ? 8.737 -2.231 -28.247 1.00 93.38 263 VAL A N 1
ATOM 2081 C CA . VAL A 1 263 ? 7.391 -2.818 -28.112 1.00 93.38 263 VAL A CA 1
ATOM 2082 C C . VAL A 1 263 ? 7.036 -3.082 -26.646 1.00 93.38 263 VAL A C 1
ATOM 2084 O O . VAL A 1 263 ? 5.919 -2.778 -26.219 1.00 93.38 263 VAL A O 1
ATOM 2087 N N . TYR A 1 264 ? 7.973 -3.611 -25.852 1.00 94.69 264 TYR A N 1
ATOM 2088 C CA . TYR A 1 264 ? 7.796 -3.799 -24.408 1.00 94.69 264 TYR A CA 1
ATOM 2089 C C . TYR A 1 264 ? 7.446 -2.486 -23.708 1.00 94.69 264 TYR A C 1
ATOM 2091 O O . TYR A 1 264 ? 6.442 -2.403 -22.995 1.00 94.69 264 TYR A O 1
ATOM 2099 N N . LEU A 1 265 ? 8.270 -1.458 -23.927 1.00 94.06 265 LEU A N 1
ATOM 2100 C CA . LEU A 1 265 ? 8.107 -0.160 -23.290 1.00 94.06 265 LEU A CA 1
ATOM 2101 C C . LEU A 1 265 ? 6.780 0.478 -23.701 1.00 94.06 265 LEU A C 1
ATOM 2103 O O . LEU A 1 265 ? 6.032 0.931 -22.837 1.00 94.06 265 LEU A O 1
ATOM 2107 N N . ALA A 1 266 ? 6.450 0.439 -24.992 1.00 94.19 266 ALA A N 1
ATOM 2108 C CA . ALA A 1 266 ? 5.200 0.983 -25.497 1.00 94.19 266 ALA A CA 1
ATOM 2109 C C . ALA A 1 266 ? 3.974 0.279 -24.913 1.00 94.19 266 ALA A C 1
ATOM 2111 O O . ALA A 1 266 ? 3.027 0.937 -24.483 1.00 94.19 266 ALA A O 1
ATOM 2112 N N . THR A 1 267 ? 4.021 -1.051 -24.806 1.00 94.38 267 THR A N 1
ATOM 2113 C CA . THR A 1 267 ? 2.945 -1.840 -24.195 1.00 94.38 267 THR A CA 1
ATOM 2114 C C . THR A 1 267 ? 2.740 -1.456 -22.729 1.00 94.38 267 THR A C 1
ATOM 2116 O O . THR A 1 267 ? 1.602 -1.287 -22.292 1.00 94.38 267 THR A O 1
ATOM 2119 N N . LEU A 1 268 ? 3.817 -1.287 -21.952 1.00 94.56 268 LEU A N 1
ATOM 2120 C CA . LEU A 1 268 ? 3.712 -0.915 -20.538 1.00 94.56 268 LEU A CA 1
ATOM 2121 C C . LEU A 1 268 ? 3.247 0.525 -20.314 1.00 94.56 268 LEU A C 1
ATOM 2123 O O . LEU A 1 268 ? 2.452 0.752 -19.399 1.00 94.56 268 LEU A O 1
ATOM 2127 N N . LEU A 1 269 ? 3.711 1.472 -21.131 1.00 93.19 269 LEU A N 1
ATOM 2128 C CA . LEU A 1 269 ? 3.273 2.870 -21.091 1.00 93.19 269 LEU A CA 1
ATOM 2129 C C . LEU A 1 269 ? 1.783 2.983 -21.453 1.00 93.19 269 LEU A C 1
ATOM 2131 O O . LEU A 1 269 ? 0.995 3.528 -20.676 1.00 93.19 269 LEU A O 1
ATOM 2135 N N . ALA A 1 270 ? 1.357 2.346 -22.548 1.00 93.38 270 ALA A N 1
ATOM 2136 C CA . ALA A 1 270 ? -0.053 2.281 -22.935 1.00 93.38 270 ALA A CA 1
ATOM 2137 C C . ALA A 1 270 ? -0.911 1.614 -21.846 1.00 93.38 270 ALA A C 1
ATOM 2139 O O . ALA A 1 270 ? -1.968 2.121 -21.461 1.00 93.38 270 ALA A O 1
ATOM 2140 N N . ALA A 1 271 ? -0.425 0.517 -21.256 1.00 93.94 271 ALA A N 1
ATOM 2141 C CA . ALA A 1 271 ? -1.084 -0.134 -20.130 1.00 93.94 271 ALA A CA 1
ATOM 2142 C C . ALA A 1 271 ? -1.128 0.739 -18.866 1.00 93.94 271 ALA A C 1
ATOM 2144 O O . ALA A 1 271 ? -2.044 0.574 -18.062 1.00 93.94 271 ALA A O 1
ATOM 2145 N N . GLY A 1 272 ? -0.169 1.652 -18.679 1.00 88.38 272 GLY A N 1
ATOM 2146 C CA . GLY A 1 272 ? -0.151 2.676 -17.632 1.00 88.38 272 GLY A CA 1
ATOM 2147 C C . GLY A 1 272 ? -1.186 3.784 -17.852 1.00 88.38 272 GLY A C 1
ATOM 2148 O O . GLY A 1 272 ? -1.695 4.339 -16.876 1.00 88.38 272 GLY A O 1
ATOM 2149 N N . GLY A 1 273 ? -1.606 3.994 -19.103 1.00 86.12 273 GLY A N 1
ATOM 2150 C CA . GLY A 1 273 ? -2.579 5.005 -19.523 1.00 86.12 273 GLY A CA 1
ATOM 2151 C C . GLY A 1 273 ? -1.990 6.129 -20.378 1.00 86.12 273 GLY A C 1
ATOM 2152 O O . GLY A 1 273 ? -2.697 7.105 -20.620 1.00 86.12 273 GLY A O 1
ATOM 2153 N N . ASP A 1 274 ? -0.736 6.003 -20.816 1.00 88.00 274 ASP A N 1
ATOM 2154 C CA . ASP A 1 274 ? -0.077 6.985 -21.674 1.00 88.00 274 ASP A CA 1
ATOM 2155 C C . ASP A 1 274 ? -0.436 6.768 -23.153 1.00 88.00 274 ASP A C 1
ATOM 2157 O O . ASP A 1 274 ? -0.682 5.643 -23.595 1.00 88.00 274 ASP A O 1
ATOM 2161 N N . ALA A 1 275 ? -0.445 7.849 -23.935 1.00 86.56 275 ALA A N 1
ATOM 2162 C CA . ALA A 1 275 ? -0.481 7.760 -25.392 1.00 86.56 275 ALA A CA 1
ATOM 2163 C C . ALA A 1 275 ? 0.933 7.464 -25.905 1.00 86.56 275 ALA A C 1
ATOM 2165 O O . ALA A 1 275 ? 1.880 8.149 -25.515 1.00 86.56 275 ALA A O 1
ATOM 2166 N N . VAL A 1 276 ? 1.080 6.445 -26.754 1.00 86.88 276 VAL A N 1
ATOM 2167 C CA . VAL A 1 276 ? 2.391 5.990 -27.231 1.00 86.88 276 VAL A CA 1
ATOM 2168 C C . VAL A 1 276 ? 2.394 5.834 -28.742 1.00 86.88 276 VAL A C 1
ATOM 2170 O O . VAL A 1 276 ? 1.497 5.212 -29.306 1.00 86.88 276 VAL A O 1
ATOM 2173 N N . GLU A 1 277 ? 3.456 6.339 -29.362 1.00 78.81 277 GLU A N 1
ATOM 2174 C CA . GLU A 1 277 ? 3.817 6.103 -30.756 1.00 78.81 277 GLU A CA 1
ATOM 2175 C C . GLU A 1 277 ? 5.223 5.483 -30.782 1.00 78.81 277 GLU A C 1
ATOM 2177 O O . GLU A 1 277 ? 6.110 5.912 -30.042 1.00 78.81 277 GLU A O 1
ATOM 2182 N N . THR A 1 278 ? 5.414 4.437 -31.586 1.00 72.00 278 THR A N 1
ATOM 2183 C CA . THR A 1 278 ? 6.723 3.813 -31.831 1.00 72.00 278 THR A CA 1
ATOM 2184 C C . THR A 1 278 ? 7.103 4.041 -33.288 1.00 72.00 278 THR A C 1
ATOM 2186 O O . THR A 1 278 ? 6.323 3.661 -34.163 1.00 72.00 278 THR A O 1
ATOM 2189 N N . GLU A 1 279 ? 8.266 4.644 -33.532 1.00 59.25 279 GLU A N 1
ATOM 2190 C CA . GLU A 1 279 ? 8.877 4.770 -34.867 1.00 59.25 279 GLU A CA 1
ATOM 2191 C C . GLU A 1 279 ? 9.623 3.496 -35.286 1.00 59.25 279 GLU A C 1
ATOM 2193 O O . GLU A 1 279 ? 10.261 2.862 -34.409 1.00 59.25 279 GLU A O 1
#

pLDDT: mean 95.06, std 5.85, range [58.25, 98.81]